Protein AF-L1IK89-F1 (afdb_monomer_lite)

Structure (mmCIF, N/CA/C/O backbone):
data_AF-L1IK89-F1
#
_entry.id   AF-L1IK89-F1
#
loop_
_atom_site.group_PDB
_atom_site.id
_atom_site.type_symbol
_atom_site.label_atom_id
_atom_site.label_alt_id
_atom_site.label_comp_id
_atom_site.label_asym_id
_atom_site.label_entity_id
_atom_site.label_seq_id
_atom_site.pdbx_PDB_ins_code
_atom_site.Cartn_x
_atom_site.Cartn_y
_atom_site.Cartn_z
_atom_site.occupancy
_atom_site.B_iso_or_equiv
_atom_site.auth_seq_id
_atom_site.auth_comp_id
_atom_site.auth_asym_id
_atom_site.auth_atom_id
_atom_site.pdbx_PDB_model_num
ATOM 1 N N . MET A 1 1 ? -24.487 19.077 -44.769 1.00 52.81 1 MET A N 1
ATOM 2 C CA . MET A 1 1 ? -24.131 17.649 -44.937 1.00 52.81 1 MET A CA 1
ATOM 3 C C . MET A 1 1 ? -22.631 17.415 -45.156 1.00 52.81 1 MET A C 1
ATOM 5 O O . MET A 1 1 ? -22.202 16.282 -45.015 1.00 52.81 1 MET A O 1
ATOM 9 N N . GLU A 1 2 ? -21.807 18.437 -45.424 1.00 55.38 2 GLU A N 1
ATOM 10 C CA . GLU A 1 2 ? -20.361 18.246 -45.676 1.00 55.38 2 GLU A CA 1
ATOM 11 C C . GLU A 1 2 ? -19.507 18.113 -44.400 1.00 55.38 2 GLU A C 1
ATOM 13 O O . GLU A 1 2 ? -18.595 17.288 -44.360 1.00 55.38 2 GLU A O 1
ATOM 18 N N . GLN A 1 3 ? -19.851 18.825 -43.318 1.00 56.34 3 GLN A N 1
ATOM 19 C CA . GLN A 1 3 ? -19.100 18.797 -42.048 1.00 56.34 3 GLN A CA 1
ATOM 20 C C . GLN A 1 3 ? -19.082 17.421 -41.358 1.00 56.34 3 GLN A C 1
ATOM 22 O O . GLN A 1 3 ? -18.128 17.086 -40.662 1.00 56.34 3 GLN A O 1
ATOM 27 N N . THR A 1 4 ? -20.102 16.590 -41.576 1.00 56.38 4 THR A N 1
ATOM 28 C CA . THR A 1 4 ? -20.181 15.239 -41.002 1.00 56.38 4 THR A CA 1
ATOM 29 C C . THR A 1 4 ? -19.293 14.225 -41.730 1.00 56.38 4 THR A C 1
ATOM 31 O O . THR A 1 4 ? -18.931 13.215 -41.134 1.00 56.38 4 THR A O 1
ATOM 34 N N . SER A 1 5 ? -18.914 14.480 -42.992 1.00 62.22 5 SER A N 1
ATOM 35 C CA . SER A 1 5 ? -18.032 13.576 -43.752 1.00 62.22 5 SER A CA 1
ATOM 36 C C . SER A 1 5 ? -16.560 13.720 -43.349 1.00 62.22 5 SER A C 1
ATOM 38 O O . SER A 1 5 ? -15.898 12.710 -43.126 1.00 62.22 5 SER A O 1
ATOM 40 N N . GLY A 1 6 ? -16.088 14.954 -43.126 1.00 72.56 6 GLY A N 1
ATOM 41 C CA . GLY A 1 6 ? -14.711 15.221 -42.694 1.00 72.56 6 GLY A CA 1
ATOM 42 C C . GLY A 1 6 ? -14.404 14.675 -41.297 1.00 72.56 6 GLY A C 1
ATOM 43 O O . GLY A 1 6 ? -13.352 14.080 -41.084 1.00 72.56 6 GLY A O 1
ATOM 44 N N . LEU A 1 7 ? -15.355 14.775 -40.361 1.00 75.31 7 LEU A N 1
ATOM 45 C CA . LEU A 1 7 ? -15.211 14.201 -39.015 1.00 75.31 7 LEU A CA 1
ATOM 46 C C . LEU A 1 7 ? -15.154 12.665 -39.035 1.00 75.31 7 LEU A C 1
ATOM 48 O O . LEU A 1 7 ? -14.400 12.058 -38.276 1.00 75.31 7 LEU A O 1
ATOM 52 N N . ALA A 1 8 ? -15.930 12.023 -39.913 1.00 78.06 8 ALA A N 1
ATOM 53 C CA . ALA A 1 8 ? -15.925 10.570 -40.052 1.00 78.06 8 ALA A CA 1
ATOM 54 C C . ALA A 1 8 ? -14.630 10.051 -40.698 1.00 78.06 8 ALA A C 1
ATOM 56 O O . ALA A 1 8 ? -14.131 8.991 -40.319 1.00 78.06 8 ALA A O 1
ATOM 57 N N . GLU A 1 9 ? -14.072 10.788 -41.658 1.00 80.62 9 GLU A N 1
ATOM 58 C CA . GLU A 1 9 ? -12.794 10.456 -42.288 1.00 80.62 9 GLU A CA 1
ATOM 59 C C . GLU A 1 9 ? -11.613 10.667 -41.331 1.00 80.62 9 GLU A C 1
ATOM 61 O O . GLU A 1 9 ? -10.756 9.789 -41.214 1.00 80.62 9 GLU A O 1
ATOM 66 N N . GLN A 1 10 ? -11.630 11.754 -40.554 1.00 82.06 10 GLN A N 1
ATOM 67 C CA . GLN A 1 10 ? -10.648 12.005 -39.500 1.00 82.06 10 GLN A CA 1
ATOM 68 C C . GLN A 1 10 ? -10.665 10.896 -38.435 1.00 82.06 10 GLN A C 1
ATOM 70 O O . GLN A 1 10 ? -9.621 10.330 -38.112 1.00 82.06 10 GLN A O 1
ATOM 75 N N . ALA A 1 11 ? -11.846 10.499 -37.952 1.00 82.50 11 ALA A N 1
ATOM 76 C CA . ALA A 1 11 ? -11.973 9.406 -36.989 1.00 82.50 11 ALA A CA 1
ATOM 77 C C . ALA A 1 11 ? -11.442 8.068 -37.541 1.00 82.50 11 ALA A C 1
ATOM 79 O O . ALA A 1 11 ? -10.826 7.288 -36.814 1.00 82.50 11 ALA A O 1
ATOM 80 N N . ARG A 1 12 ? -11.637 7.793 -38.839 1.00 79.81 12 ARG A N 1
ATOM 81 C CA . ARG A 1 12 ? -11.082 6.597 -39.496 1.00 79.81 12 ARG A CA 1
ATOM 82 C C . ARG A 1 12 ? -9.558 6.642 -39.571 1.00 79.81 12 ARG A C 1
ATOM 84 O O . ARG A 1 12 ? -8.923 5.630 -39.281 1.00 79.81 12 ARG A O 1
ATOM 91 N N . GLN A 1 13 ? -8.975 7.787 -39.925 1.00 80.50 13 GLN A N 1
ATOM 92 C CA . GLN A 1 13 ? -7.519 7.956 -39.952 1.00 80.50 13 GLN A CA 1
ATOM 93 C C . GLN A 1 13 ? -6.910 7.784 -38.555 1.00 80.50 13 GLN A C 1
ATOM 95 O O . GLN A 1 13 ? -5.942 7.042 -38.405 1.00 80.50 13 GLN A O 1
ATOM 100 N N . GLU A 1 14 ? -7.521 8.367 -37.522 1.00 83.00 14 GLU A N 1
ATOM 101 C CA . GLU A 1 14 ? -7.076 8.214 -36.131 1.00 83.00 14 GLU A CA 1
ATOM 102 C C . GLU A 1 14 ? -7.158 6.766 -35.622 1.00 83.00 14 GLU A C 1
ATOM 104 O O . GLU A 1 14 ? -6.318 6.325 -34.838 1.00 83.00 14 GLU A O 1
ATOM 109 N N . LEU A 1 15 ? -8.163 5.996 -36.046 1.00 81.44 15 LEU A N 1
ATOM 110 C CA . LEU A 1 15 ? -8.260 4.577 -35.692 1.00 81.44 15 LEU A CA 1
ATOM 111 C C . LEU A 1 15 ? -7.171 3.741 -36.373 1.00 81.44 15 LEU A C 1
ATOM 113 O O . LEU A 1 15 ? -6.614 2.837 -35.747 1.00 81.44 15 LEU A O 1
ATOM 117 N N . LEU A 1 16 ? -6.849 4.049 -37.632 1.00 82.75 16 LEU A N 1
ATOM 118 C CA . LEU A 1 16 ? -5.781 3.376 -38.370 1.00 82.75 16 LEU A CA 1
ATOM 119 C C . LEU A 1 16 ? -4.407 3.651 -37.747 1.00 82.75 16 LEU A C 1
ATOM 121 O O . LEU A 1 16 ? -3.633 2.712 -37.560 1.00 82.75 16 LEU A O 1
ATOM 125 N N . THR A 1 17 ? -4.121 4.901 -37.370 1.00 85.88 17 THR A N 1
ATOM 126 C CA . THR A 1 17 ? -2.849 5.263 -36.722 1.00 85.88 17 THR A CA 1
ATOM 127 C C . THR A 1 17 ? -2.717 4.607 -35.351 1.00 85.88 17 THR A C 1
ATOM 129 O O . THR A 1 17 ? -1.724 3.927 -35.101 1.00 85.88 17 THR A O 1
ATOM 132 N N . LYS A 1 18 ? -3.757 4.669 -34.509 1.00 85.62 18 LYS A N 1
ATOM 133 C CA . LYS A 1 18 ? -3.779 3.978 -33.205 1.00 85.62 18 LYS A CA 1
ATOM 134 C C . LYS A 1 18 ? -3.634 2.460 -33.344 1.00 85.62 18 LYS A C 1
ATOM 136 O O . LYS A 1 18 ? -3.011 1.814 -32.502 1.00 85.62 18 LYS A O 1
ATOM 141 N N . GLY A 1 19 ? -4.204 1.867 -34.394 1.00 88.50 19 GLY A N 1
ATOM 142 C CA . GLY A 1 19 ? -4.035 0.448 -34.709 1.00 88.50 19 GLY A CA 1
ATOM 143 C C . GLY A 1 19 ? -2.589 0.091 -35.072 1.00 88.50 19 GLY A C 1
ATOM 144 O O . GLY A 1 19 ? -2.054 -0.897 -34.565 1.00 88.50 19 GLY A O 1
ATOM 145 N N . ALA A 1 20 ? -1.941 0.915 -35.899 1.00 92.56 20 ALA A N 1
ATOM 146 C CA . ALA A 1 20 ? -0.541 0.744 -36.278 1.00 92.56 20 ALA A CA 1
ATOM 147 C C . ALA A 1 20 ? 0.410 0.920 -35.082 1.00 92.56 20 ALA A C 1
ATOM 149 O O . ALA A 1 20 ? 1.310 0.102 -34.898 1.00 92.56 20 ALA A O 1
ATOM 150 N N . GLU A 1 21 ? 0.171 1.917 -34.229 1.00 92.62 21 GLU A N 1
ATOM 151 C CA . GLU A 1 21 ? 0.933 2.149 -32.994 1.00 92.62 21 GLU A CA 1
ATOM 152 C C . GLU A 1 21 ? 0.850 0.955 -32.039 1.00 92.62 21 GLU A C 1
ATOM 154 O O . GLU A 1 21 ? 1.871 0.483 -31.540 1.00 92.62 21 GLU A O 1
ATOM 159 N N . LYS A 1 22 ? -0.356 0.406 -31.830 1.00 92.50 22 LYS A N 1
ATOM 160 C CA . LYS A 1 22 ? -0.553 -0.800 -31.007 1.00 92.50 22 LYS A CA 1
ATOM 161 C C . LYS A 1 22 ? 0.221 -1.991 -31.547 1.00 92.50 22 LYS A C 1
ATOM 163 O O . LYS A 1 22 ? 0.813 -2.735 -30.767 1.00 92.50 22 LYS A O 1
ATOM 168 N N . LYS A 1 23 ? 0.207 -2.184 -32.867 1.00 94.38 23 LYS A N 1
ATOM 169 C CA . LYS A 1 23 ? 0.963 -3.258 -33.513 1.00 94.38 23 LYS A CA 1
ATOM 170 C C . LYS A 1 23 ? 2.467 -3.056 -33.314 1.00 94.38 23 LYS A C 1
ATOM 172 O O . LYS A 1 23 ? 3.119 -3.955 -32.802 1.00 94.38 23 LYS A O 1
ATOM 177 N N . ALA A 1 24 ? 2.986 -1.866 -33.611 1.00 95.31 24 ALA A N 1
ATOM 178 C CA . ALA A 1 24 ? 4.403 -1.548 -33.451 1.00 95.31 24 ALA A CA 1
ATOM 179 C C . ALA A 1 24 ? 4.887 -1.720 -32.000 1.00 95.31 24 ALA A C 1
ATOM 181 O O . ALA A 1 24 ? 5.977 -2.239 -31.770 1.00 95.31 24 ALA A O 1
ATOM 182 N N . ALA A 1 25 ? 4.071 -1.341 -31.011 1.00 95.38 25 ALA A N 1
ATOM 183 C CA . ALA A 1 25 ? 4.395 -1.539 -29.600 1.00 95.38 25 ALA A CA 1
ATOM 184 C C . ALA A 1 25 ? 4.491 -3.030 -29.225 1.00 95.38 25 ALA A C 1
ATOM 186 O O . ALA A 1 25 ? 5.384 -3.413 -28.474 1.00 95.38 25 ALA A O 1
ATOM 187 N N . ARG A 1 26 ? 3.612 -3.882 -29.769 1.00 96.00 26 ARG A N 1
ATOM 188 C CA . ARG A 1 26 ? 3.664 -5.341 -29.560 1.00 96.00 26 ARG A CA 1
ATOM 189 C C . ARG A 1 26 ? 4.846 -5.986 -30.277 1.00 96.00 26 ARG A C 1
ATOM 191 O O . ARG A 1 26 ? 5.517 -6.824 -29.685 1.00 96.00 26 ARG A O 1
ATOM 198 N N . ASP A 1 27 ? 5.138 -5.554 -31.500 1.00 97.50 27 ASP A N 1
ATOM 199 C CA . ASP A 1 27 ? 6.312 -6.013 -32.245 1.00 97.50 27 ASP A CA 1
ATOM 200 C C . ASP A 1 27 ? 7.603 -5.652 -31.481 1.00 97.50 27 ASP A C 1
ATOM 202 O O . ASP A 1 27 ? 8.513 -6.471 -31.366 1.00 97.50 27 ASP A O 1
ATOM 206 N N . LEU A 1 28 ? 7.660 -4.464 -30.864 1.00 97.31 28 LEU A N 1
ATOM 207 C CA . LEU A 1 28 ? 8.769 -4.075 -29.991 1.00 97.31 28 LEU A CA 1
ATOM 208 C C . LEU A 1 28 ? 8.874 -4.963 -28.743 1.00 97.31 28 LEU A C 1
ATOM 210 O O . LEU A 1 28 ? 9.989 -5.294 -28.351 1.00 97.31 28 LEU A O 1
ATOM 214 N N . VAL A 1 29 ? 7.756 -5.357 -28.123 1.00 97.94 29 VAL A N 1
ATOM 215 C CA . VAL A 1 29 ? 7.773 -6.305 -26.994 1.00 97.94 29 VAL A CA 1
ATOM 216 C C . VAL A 1 29 ? 8.437 -7.616 -27.412 1.00 97.94 29 VAL A C 1
ATOM 218 O O . VAL A 1 29 ? 9.362 -8.038 -26.729 1.00 97.94 29 VAL A O 1
ATOM 221 N N . ALA A 1 30 ? 8.065 -8.189 -28.560 1.00 97.50 30 ALA A N 1
ATOM 222 C CA . ALA A 1 30 ? 8.677 -9.425 -29.057 1.00 97.50 30 ALA A CA 1
ATOM 223 C C . ALA A 1 30 ? 10.196 -9.285 -29.284 1.00 97.50 30 ALA A C 1
ATOM 225 O O . ALA A 1 30 ? 10.967 -10.184 -28.956 1.00 97.50 30 ALA A O 1
ATOM 226 N N . VAL A 1 31 ? 10.649 -8.131 -29.791 1.00 98.06 31 VAL A N 1
ATOM 227 C CA . VAL A 1 31 ? 12.087 -7.835 -29.913 1.00 98.06 31 VAL A CA 1
ATOM 228 C C . VAL A 1 31 ? 12.763 -7.785 -28.538 1.00 98.06 31 VAL A C 1
ATOM 230 O O . VAL A 1 31 ? 13.851 -8.331 -28.376 1.00 98.06 31 VAL A O 1
ATOM 233 N N . ARG A 1 32 ? 12.134 -7.156 -27.536 1.00 98.00 32 ARG A N 1
ATOM 234 C CA . ARG A 1 32 ? 12.690 -7.078 -26.174 1.00 98.00 32 ARG A CA 1
ATOM 235 C C . ARG A 1 32 ? 12.687 -8.416 -25.439 1.00 98.00 32 ARG A C 1
ATOM 237 O O . ARG A 1 32 ? 13.575 -8.628 -24.625 1.00 98.00 32 ARG A O 1
ATOM 244 N N . GLU A 1 33 ? 11.741 -9.305 -25.730 1.00 98.06 33 GLU A N 1
ATOM 245 C CA . GLU A 1 33 ? 11.745 -10.680 -25.210 1.00 98.06 33 GLU A CA 1
ATOM 246 C C . GLU A 1 33 ? 12.964 -11.441 -25.736 1.00 98.06 33 GLU A C 1
ATOM 248 O O . GLU A 1 33 ? 13.742 -11.962 -24.946 1.00 98.06 33 GLU A O 1
ATOM 253 N N . ALA A 1 34 ? 13.234 -11.372 -27.042 1.00 96.81 34 ALA A N 1
ATOM 254 C CA . ALA A 1 34 ? 14.431 -11.988 -27.615 1.00 96.81 34 ALA A CA 1
ATOM 255 C C . ALA A 1 34 ? 15.746 -11.389 -27.068 1.00 96.81 34 ALA A C 1
ATOM 257 O O . ALA A 1 34 ? 16.735 -12.103 -26.896 1.00 96.81 34 ALA A O 1
ATOM 258 N N . GLU A 1 35 ? 15.789 -10.080 -26.793 1.00 97.00 35 GLU A N 1
ATOM 259 C CA . GLU A 1 35 ? 16.943 -9.449 -26.134 1.00 97.00 35 GLU A CA 1
ATOM 260 C C . GLU A 1 35 ? 17.135 -9.933 -24.688 1.00 97.00 35 GLU A C 1
ATOM 262 O O . GLU A 1 35 ? 18.279 -10.071 -24.248 1.00 97.00 35 GLU A O 1
ATOM 267 N N . LEU A 1 36 ? 16.042 -10.173 -23.953 1.00 97.69 36 LEU A N 1
ATOM 268 C CA . LEU A 1 36 ? 16.087 -10.727 -22.601 1.00 97.69 36 LEU A CA 1
ATOM 269 C C . LEU A 1 36 ? 16.609 -12.166 -22.624 1.00 97.69 36 LEU A C 1
ATOM 271 O O . LEU A 1 36 ? 17.569 -12.446 -21.912 1.00 97.69 36 LEU A O 1
ATOM 275 N N . ASP A 1 37 ? 16.095 -13.019 -23.512 1.00 97.38 37 ASP A N 1
ATOM 276 C CA . ASP A 1 37 ? 16.583 -14.396 -23.682 1.00 97.38 37 ASP A CA 1
ATOM 277 C C . ASP A 1 37 ? 18.100 -14.419 -23.955 1.00 97.38 37 ASP A C 1
ATOM 279 O O . ASP A 1 37 ? 18.859 -15.198 -23.377 1.00 97.38 37 ASP A O 1
ATOM 283 N N . GLN A 1 38 ? 18.587 -13.512 -24.810 1.00 96.19 38 GLN A N 1
ATOM 284 C CA . GLN A 1 38 ? 20.022 -13.368 -25.080 1.00 96.19 38 GLN A CA 1
ATOM 285 C C . GLN A 1 38 ? 20.822 -12.905 -23.857 1.00 96.19 38 GLN A C 1
ATOM 287 O O . GLN A 1 38 ? 21.976 -13.308 -23.687 1.00 96.19 38 GLN A O 1
ATOM 292 N N . ALA A 1 39 ? 20.253 -12.027 -23.031 1.00 96.31 39 ALA A N 1
ATOM 293 C CA . ALA A 1 39 ? 20.893 -11.573 -21.805 1.00 96.31 39 ALA A CA 1
ATOM 294 C C . ALA A 1 39 ? 20.959 -12.696 -20.758 1.00 96.31 39 ALA A C 1
ATOM 296 O O . ALA A 1 39 ? 22.022 -12.893 -20.170 1.00 96.31 39 ALA A O 1
ATOM 297 N N . GLU A 1 40 ? 19.897 -13.484 -20.599 1.00 96.19 40 GLU A N 1
ATOM 298 C CA . GLU A 1 40 ? 19.858 -14.637 -19.692 1.00 96.19 40 GLU A CA 1
ATOM 299 C C . GLU A 1 40 ? 20.911 -15.689 -20.061 1.00 96.19 40 GLU A C 1
ATOM 301 O O . GLU A 1 40 ? 21.641 -16.175 -19.195 1.00 96.19 40 GLU A O 1
ATOM 306 N N . LEU A 1 41 ? 21.084 -15.968 -21.358 1.00 96.62 41 LEU A N 1
ATOM 307 C CA . LEU A 1 41 ? 22.127 -16.876 -21.851 1.00 96.62 41 LEU A CA 1
ATOM 308 C C . LEU A 1 41 ? 23.551 -16.416 -21.510 1.00 96.62 41 LEU A C 1
ATOM 310 O O . LEU A 1 41 ? 24.465 -17.238 -21.458 1.00 96.62 41 LEU A O 1
ATOM 314 N N . SER A 1 42 ? 23.763 -15.117 -21.286 1.00 94.69 42 SER A N 1
ATOM 315 C CA . SER A 1 42 ? 25.076 -14.600 -20.891 1.00 94.69 42 SER A CA 1
ATOM 316 C C . SER A 1 42 ? 25.422 -14.884 -19.425 1.00 94.69 42 SER A C 1
ATOM 318 O O . SER A 1 42 ? 26.597 -14.826 -19.066 1.00 94.69 42 SER A O 1
ATOM 320 N N . GLY A 1 43 ? 24.423 -15.163 -18.576 1.00 93.38 43 GLY A N 1
ATOM 321 C CA . GLY A 1 43 ? 24.588 -15.342 -17.130 1.00 93.38 43 GLY A CA 1
ATOM 322 C C . GLY A 1 43 ? 24.907 -14.058 -16.350 1.00 93.38 43 GLY A C 1
ATOM 323 O O . GLY A 1 43 ? 25.059 -14.101 -15.130 1.00 93.38 43 GLY A O 1
ATOM 324 N N . ASP A 1 44 ? 25.007 -12.908 -17.022 1.00 97.06 44 ASP A N 1
ATOM 325 C CA . ASP A 1 44 ? 25.210 -11.612 -16.381 1.00 97.06 44 ASP A CA 1
ATOM 326 C C . ASP A 1 44 ? 23.877 -11.095 -15.820 1.00 97.06 44 ASP A C 1
ATOM 328 O O . ASP A 1 44 ? 22.980 -10.665 -16.555 1.00 97.06 44 ASP A O 1
ATOM 332 N N . ILE A 1 45 ? 23.757 -11.132 -14.491 1.00 95.75 45 ILE A N 1
ATOM 333 C CA . ILE A 1 45 ? 22.568 -10.697 -13.745 1.00 95.75 45 ILE A CA 1
ATOM 334 C C . ILE A 1 45 ? 22.221 -9.241 -14.068 1.00 95.75 45 ILE A C 1
ATOM 336 O O . ILE A 1 45 ? 21.056 -8.911 -14.286 1.00 95.75 45 ILE A O 1
ATOM 340 N N . ARG A 1 46 ? 23.224 -8.359 -14.149 1.00 95.31 46 ARG A N 1
ATOM 341 C CA . ARG A 1 46 ? 22.993 -6.940 -14.424 1.00 95.31 46 ARG A CA 1
ATOM 342 C C . ARG A 1 46 ? 22.492 -6.746 -15.848 1.00 95.31 46 ARG A C 1
ATOM 344 O O . ARG A 1 46 ? 21.553 -5.984 -16.064 1.00 95.31 46 ARG A O 1
ATOM 351 N N . ARG A 1 47 ? 23.099 -7.433 -16.816 1.00 95.88 47 ARG A N 1
ATOM 352 C CA . ARG A 1 47 ? 22.656 -7.382 -18.215 1.00 95.88 47 ARG A CA 1
ATOM 353 C C . ARG A 1 47 ? 21.228 -7.904 -18.372 1.00 95.88 47 ARG A C 1
ATOM 355 O O . ARG A 1 47 ? 20.457 -7.327 -19.135 1.00 95.88 47 ARG A O 1
ATOM 362 N N . THR A 1 48 ? 20.889 -8.963 -17.642 1.00 97.62 48 THR A N 1
ATOM 363 C CA . THR A 1 48 ? 19.545 -9.553 -17.616 1.00 97.62 48 THR A CA 1
ATOM 364 C C . THR A 1 48 ? 18.525 -8.551 -17.079 1.00 97.62 48 THR A C 1
ATOM 366 O O . THR A 1 48 ? 17.545 -8.262 -17.761 1.00 97.62 48 THR A O 1
ATOM 369 N N . ALA A 1 49 ? 18.806 -7.920 -15.937 1.00 96.19 49 ALA A N 1
ATOM 370 C CA . ALA A 1 49 ? 17.939 -6.892 -15.361 1.00 96.19 49 ALA A CA 1
ATOM 371 C C . ALA A 1 49 ? 17.781 -5.661 -16.283 1.00 96.19 49 ALA A C 1
ATOM 373 O O . ALA A 1 49 ? 16.684 -5.149 -16.512 1.00 96.19 49 ALA A O 1
ATOM 374 N N . GLU A 1 50 ? 18.868 -5.204 -16.918 1.00 97.25 50 GLU A N 1
ATOM 375 C CA . GLU A 1 50 ? 18.815 -4.104 -17.893 1.00 97.25 50 GLU A CA 1
ATOM 376 C C . GLU A 1 50 ? 17.983 -4.455 -19.144 1.00 97.25 50 GLU A C 1
ATOM 378 O O . GLU A 1 50 ? 17.306 -3.583 -19.701 1.00 97.25 50 GLU A O 1
ATOM 383 N N . ALA A 1 51 ? 18.010 -5.712 -19.597 1.00 97.75 51 ALA A N 1
ATOM 384 C CA . ALA A 1 51 ? 17.149 -6.190 -20.676 1.00 97.75 51 ALA A CA 1
ATOM 385 C C . ALA A 1 51 ? 15.681 -6.292 -20.226 1.00 97.75 51 ALA A C 1
ATOM 387 O O . ALA A 1 51 ? 14.791 -5.815 -20.940 1.00 97.75 51 ALA A O 1
ATOM 388 N N . ASN A 1 52 ? 15.426 -6.803 -19.018 1.00 98.00 52 ASN A N 1
ATOM 389 C CA . ASN A 1 52 ? 14.079 -6.908 -18.465 1.00 98.00 52 ASN A CA 1
ATOM 390 C C . ASN A 1 52 ? 13.431 -5.523 -18.283 1.00 98.00 52 ASN A C 1
ATOM 392 O O . ASN A 1 52 ? 12.285 -5.318 -18.681 1.00 98.00 52 ASN A O 1
ATOM 396 N N . MET A 1 53 ? 14.187 -4.514 -17.834 1.00 97.50 53 MET A N 1
ATOM 397 C CA . MET A 1 53 ? 13.728 -3.116 -17.783 1.00 97.50 53 MET A CA 1
ATOM 398 C C . MET A 1 53 ? 13.202 -2.606 -19.130 1.00 97.50 53 MET A C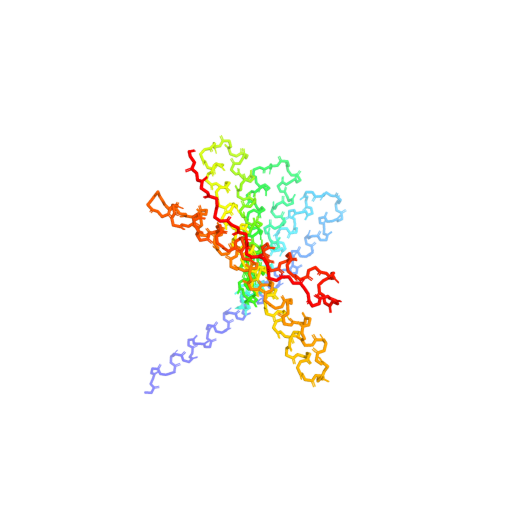 1
ATOM 400 O O . MET A 1 53 ? 12.173 -1.921 -19.195 1.00 97.50 53 MET A O 1
ATOM 404 N N . LYS A 1 54 ? 13.899 -2.922 -20.229 1.00 97.62 54 LYS A N 1
ATOM 405 C CA . LYS A 1 54 ? 13.475 -2.521 -21.581 1.00 97.62 54 LYS A CA 1
ATOM 406 C C . LYS A 1 54 ? 12.203 -3.253 -21.998 1.00 97.62 54 LYS A C 1
ATOM 408 O O . LYS A 1 54 ? 11.320 -2.630 -22.590 1.00 97.62 54 LYS A O 1
ATOM 413 N N . LEU A 1 55 ? 12.100 -4.541 -21.674 1.00 98.44 55 LEU A N 1
ATOM 414 C CA . LEU A 1 55 ? 10.908 -5.345 -21.920 1.00 98.44 55 LEU A CA 1
ATOM 415 C C . LEU A 1 55 ? 9.692 -4.794 -21.169 1.00 98.44 55 LEU A C 1
ATOM 417 O O . LEU A 1 55 ? 8.653 -4.544 -21.779 1.00 98.44 55 LEU A O 1
ATOM 421 N N . LEU A 1 56 ? 9.827 -4.539 -19.869 1.00 98.19 56 LEU A N 1
ATOM 422 C CA . LEU A 1 56 ? 8.761 -3.978 -19.039 1.00 98.19 56 LEU A CA 1
ATOM 423 C C . LEU A 1 56 ? 8.348 -2.580 -19.513 1.00 98.19 56 LEU A C 1
ATOM 425 O O . LEU A 1 56 ? 7.157 -2.279 -19.586 1.00 98.19 56 LEU A O 1
ATOM 429 N N . SER A 1 57 ? 9.304 -1.751 -19.937 1.00 97.50 57 SER A N 1
ATOM 430 C CA . SER A 1 57 ? 9.014 -0.438 -20.531 1.00 97.50 57 SER A CA 1
ATOM 431 C C . SER A 1 57 ? 8.199 -0.554 -21.827 1.00 97.50 57 SER A C 1
ATOM 433 O O . SER A 1 57 ? 7.262 0.220 -22.042 1.00 97.50 57 SER A O 1
ATOM 435 N N . ALA A 1 58 ? 8.507 -1.539 -22.678 1.00 97.38 58 ALA A N 1
ATOM 436 C CA . ALA A 1 58 ? 7.726 -1.824 -23.881 1.00 97.38 58 ALA A CA 1
ATOM 437 C C . ALA A 1 58 ? 6.320 -2.355 -23.537 1.00 97.38 58 ALA A C 1
ATOM 439 O O . ALA A 1 58 ? 5.331 -1.893 -24.109 1.00 97.38 58 ALA A O 1
ATOM 440 N N . LYS A 1 59 ? 6.200 -3.251 -22.547 1.00 97.94 59 LYS A N 1
ATOM 441 C CA . LYS A 1 59 ? 4.908 -3.756 -22.046 1.00 97.94 59 LYS A CA 1
ATOM 442 C C . LYS A 1 59 ? 4.041 -2.636 -21.460 1.00 97.94 59 LYS A C 1
ATOM 444 O O . LYS A 1 59 ? 2.845 -2.578 -21.741 1.00 97.94 59 LYS A O 1
ATOM 449 N N . LEU A 1 60 ? 4.635 -1.683 -20.741 1.00 97.31 60 LEU A N 1
ATOM 450 C CA . LEU A 1 60 ? 3.946 -0.481 -20.267 1.00 97.31 60 LEU A CA 1
ATOM 451 C C . LEU A 1 60 ? 3.445 0.394 -21.426 1.00 97.31 60 LEU A C 1
ATOM 453 O O . LEU A 1 60 ? 2.335 0.923 -21.357 1.00 97.31 60 LEU A O 1
ATOM 457 N N . ALA A 1 61 ? 4.222 0.543 -22.503 1.00 95.69 61 ALA A N 1
ATOM 458 C CA . ALA A 1 61 ? 3.769 1.263 -23.694 1.00 95.69 61 ALA A CA 1
ATOM 459 C C . ALA A 1 61 ? 2.546 0.586 -24.337 1.00 95.69 61 ALA A C 1
ATOM 461 O O . ALA A 1 61 ? 1.583 1.272 -24.680 1.00 95.69 61 ALA A O 1
ATOM 462 N N . VAL A 1 62 ? 2.535 -0.750 -24.419 1.00 96.38 62 VAL A N 1
ATOM 463 C CA . VAL A 1 62 ? 1.356 -1.511 -24.869 1.00 96.38 62 VAL A CA 1
ATOM 464 C C . VAL A 1 62 ? 0.159 -1.250 -23.952 1.00 96.38 62 VAL A C 1
ATOM 466 O O . VAL A 1 62 ? -0.896 -0.851 -24.442 1.00 96.38 62 VAL A O 1
ATOM 469 N N . ALA A 1 63 ? 0.325 -1.379 -22.631 1.00 95.88 63 ALA A N 1
ATOM 470 C CA . ALA A 1 63 ? -0.750 -1.130 -21.668 1.00 95.88 63 ALA A CA 1
ATOM 471 C C . ALA A 1 63 ? -1.332 0.291 -21.801 1.00 95.88 63 ALA A C 1
ATOM 473 O O . ALA A 1 63 ? -2.548 0.479 -21.734 1.00 95.88 63 ALA A O 1
ATOM 474 N N . ARG A 1 64 ? -0.485 1.298 -22.072 1.00 94.06 64 ARG A N 1
ATOM 475 C CA . ARG A 1 64 ? -0.930 2.681 -22.316 1.00 94.06 64 ARG A CA 1
ATOM 476 C C . ARG A 1 64 ? -1.853 2.821 -23.516 1.00 94.06 64 ARG A C 1
ATOM 478 O O . ARG A 1 64 ? -2.819 3.576 -23.447 1.00 94.06 64 ARG A O 1
ATOM 485 N N . LEU A 1 65 ? -1.584 2.081 -24.584 1.00 93.56 65 LEU A N 1
ATOM 486 C CA . LEU A 1 65 ? -2.406 2.104 -25.789 1.00 93.56 65 LEU A CA 1
ATOM 487 C C . LEU A 1 65 ? -3.703 1.295 -25.626 1.00 93.56 65 LEU A C 1
ATOM 489 O O . LEU A 1 65 ? -4.694 1.567 -26.308 1.00 93.56 65 LEU A O 1
ATOM 493 N N . GLU A 1 66 ? -3.728 0.295 -24.746 1.00 92.38 66 GLU A N 1
ATOM 494 C CA . GLU A 1 66 ? -4.923 -0.519 -24.491 1.00 92.38 66 GLU A CA 1
ATOM 495 C C . GLU A 1 66 ? -6.017 0.237 -23.729 1.00 92.38 66 GLU A C 1
ATOM 497 O O . GLU A 1 66 ? -7.193 -0.066 -23.916 1.00 92.38 66 GLU A O 1
ATOM 502 N N . GLY A 1 67 ? -5.655 1.266 -22.958 1.00 87.94 67 GLY A N 1
ATOM 503 C CA . GLY A 1 67 ? -6.600 2.172 -22.294 1.00 87.94 67 GLY A CA 1
ATOM 504 C C . GLY A 1 67 ? -7.127 1.676 -20.944 1.00 87.94 67 GLY A C 1
ATOM 505 O O . GLY A 1 67 ? -7.717 2.458 -20.202 1.00 87.94 67 GLY A O 1
ATOM 506 N N . ASP A 1 68 ? -6.846 0.430 -20.572 1.00 95.00 68 ASP A N 1
ATOM 507 C CA . ASP A 1 68 ? -7.143 -0.125 -19.250 1.00 95.00 68 ASP A CA 1
ATOM 508 C C . ASP A 1 68 ? -6.220 0.510 -18.195 1.00 95.00 68 ASP A C 1
ATOM 510 O O . ASP A 1 68 ? -4.996 0.371 -18.254 1.00 95.00 68 ASP A O 1
ATOM 514 N N . GLU A 1 69 ? -6.796 1.274 -17.265 1.00 95.38 69 GLU A N 1
ATOM 515 C CA . GLU A 1 69 ? -6.025 1.948 -16.215 1.00 95.38 69 GLU A CA 1
ATOM 516 C C . GLU A 1 69 ? -5.379 0.943 -15.258 1.00 95.38 69 GLU A C 1
ATOM 518 O O . GL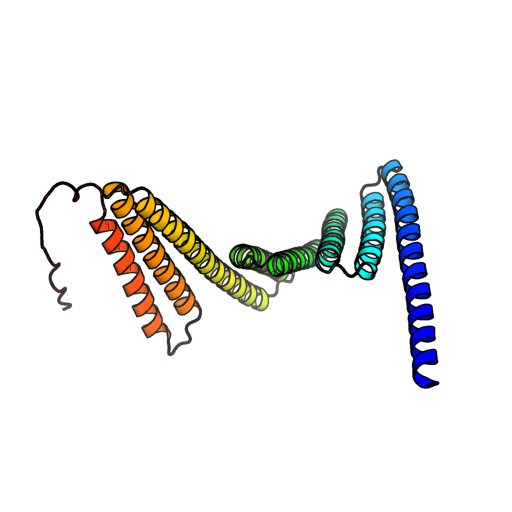U A 1 69 ? -4.195 1.073 -14.964 1.00 95.38 69 GLU A O 1
ATOM 523 N N . LYS A 1 70 ? -6.092 -0.111 -14.838 1.00 95.94 70 LYS A N 1
ATOM 524 C CA . LYS A 1 70 ? -5.542 -1.099 -13.901 1.00 95.94 70 LYS A CA 1
ATOM 525 C C . LYS A 1 70 ? -4.306 -1.774 -14.494 1.00 95.94 70 LYS A C 1
ATOM 527 O O . LYS A 1 70 ? -3.258 -1.800 -13.850 1.00 95.94 70 LYS A O 1
ATOM 532 N N . LYS A 1 71 ? -4.382 -2.201 -15.761 1.00 96.25 71 LYS A N 1
ATOM 533 C CA . LYS A 1 71 ? -3.230 -2.781 -16.478 1.00 96.25 71 LYS A CA 1
ATOM 534 C C . LYS A 1 71 ? -2.074 -1.799 -16.636 1.00 96.25 71 LYS A C 1
ATOM 536 O O . LYS A 1 71 ? -0.914 -2.196 -16.546 1.00 96.25 71 LYS A O 1
ATOM 541 N N . ARG A 1 72 ? -2.363 -0.518 -16.888 1.00 97.31 72 ARG A N 1
ATOM 542 C CA . ARG A 1 72 ? -1.327 0.522 -16.967 1.00 97.31 72 ARG A CA 1
ATOM 543 C C . ARG A 1 72 ? -0.593 0.686 -15.643 1.00 97.31 72 ARG A C 1
ATOM 545 O O . ARG A 1 72 ? 0.636 0.772 -15.650 1.00 97.31 72 ARG A O 1
ATOM 552 N N . VAL A 1 73 ? -1.323 0.737 -14.531 1.00 97.56 73 VAL A N 1
ATOM 553 C CA . VAL A 1 73 ? -0.734 0.878 -13.196 1.00 97.56 73 VAL A CA 1
ATOM 554 C C . VAL A 1 73 ? 0.072 -0.369 -12.827 1.00 97.56 73 VAL A C 1
ATOM 556 O O . VAL A 1 73 ? 1.201 -0.228 -12.364 1.00 97.56 73 VAL A O 1
ATOM 559 N N . GLU A 1 74 ? -0.431 -1.574 -13.110 1.00 98.00 74 GLU A N 1
ATOM 560 C CA . GLU A 1 74 ? 0.306 -2.834 -12.913 1.00 98.00 74 GLU A CA 1
ATOM 561 C C . GLU A 1 74 ? 1.605 -2.882 -13.726 1.00 98.00 74 GLU A C 1
ATOM 563 O O . GLU A 1 74 ? 2.668 -3.168 -13.174 1.00 98.00 74 GLU A O 1
ATOM 568 N N . ALA A 1 75 ? 1.559 -2.530 -15.012 1.00 97.69 75 ALA A N 1
ATOM 569 C CA . ALA A 1 75 ? 2.759 -2.485 -15.844 1.00 97.69 75 ALA A CA 1
ATOM 570 C C . ALA A 1 75 ? 3.768 -1.436 -15.340 1.00 97.69 75 ALA A C 1
ATOM 572 O O . ALA A 1 75 ? 4.976 -1.662 -15.366 1.00 97.69 75 ALA A O 1
ATOM 573 N N . ARG A 1 76 ? 3.291 -0.290 -14.837 1.00 98.19 76 ARG A N 1
ATOM 574 C CA . ARG A 1 76 ? 4.149 0.754 -14.261 1.00 98.19 76 ARG A CA 1
ATOM 575 C C . ARG A 1 76 ? 4.786 0.303 -12.947 1.00 98.19 76 ARG A C 1
ATOM 577 O O . ARG A 1 76 ? 5.973 0.544 -12.750 1.00 98.19 76 ARG A O 1
ATOM 584 N N . LYS A 1 77 ? 4.028 -0.391 -12.092 1.00 98.44 77 LYS A N 1
ATOM 585 C CA . LYS A 1 77 ? 4.543 -1.025 -10.873 1.00 98.44 77 LYS A CA 1
ATOM 586 C C . LYS A 1 77 ? 5.691 -1.979 -11.201 1.00 98.44 77 LYS A C 1
ATOM 588 O O . LYS A 1 77 ? 6.725 -1.900 -10.553 1.00 98.44 77 LYS A O 1
ATOM 593 N N . GLN A 1 78 ? 5.531 -2.835 -12.213 1.00 98.44 78 GLN A N 1
ATOM 594 C CA . GLN A 1 78 ? 6.580 -3.776 -12.628 1.00 98.44 78 GLN A CA 1
ATOM 595 C C . GLN A 1 78 ? 7.856 -3.057 -13.078 1.00 98.44 78 GLN A C 1
ATOM 597 O O . GLN A 1 78 ? 8.940 -3.432 -12.649 1.00 98.44 78 GLN A O 1
ATOM 602 N N . VAL A 1 79 ? 7.734 -1.994 -13.883 1.00 98.44 79 VAL A N 1
ATOM 603 C CA . VAL A 1 79 ? 8.893 -1.177 -14.291 1.00 98.44 79 VAL A CA 1
ATOM 604 C C . VAL A 1 79 ? 9.630 -0.609 -13.075 1.00 98.44 79 VAL A C 1
ATOM 606 O O . VAL A 1 79 ? 10.853 -0.638 -13.039 1.00 98.44 79 VAL A O 1
ATOM 609 N N . TRP A 1 80 ? 8.908 -0.099 -12.076 1.00 98.44 80 TRP A N 1
ATOM 610 C CA . TRP A 1 80 ? 9.532 0.457 -10.872 1.00 98.44 80 TRP A CA 1
ATOM 611 C C . TRP A 1 80 ? 10.109 -0.603 -9.937 1.00 98.44 80 TRP A C 1
ATOM 613 O O . TRP A 1 80 ? 11.117 -0.339 -9.290 1.00 98.44 80 TRP A O 1
ATOM 623 N N . GLN A 1 81 ? 9.510 -1.793 -9.887 1.00 98.38 81 GLN A N 1
ATOM 624 C CA . GLN A 1 81 ? 10.072 -2.920 -9.147 1.00 98.38 81 GLN A CA 1
ATOM 625 C C . GLN A 1 81 ? 11.422 -3.321 -9.741 1.00 98.38 81 GLN A C 1
ATOM 627 O O . GLN A 1 81 ? 12.403 -3.422 -9.018 1.00 98.38 81 GLN A O 1
ATOM 632 N N . GLU A 1 82 ? 11.496 -3.441 -11.063 1.00 98.06 82 GLU A N 1
ATOM 633 C CA . GLU A 1 82 ? 12.750 -3.758 -11.740 1.00 98.06 82 GLU A CA 1
ATOM 634 C C . GLU A 1 82 ? 13.775 -2.607 -11.628 1.00 98.06 82 GLU A C 1
ATOM 636 O O . GLU A 1 82 ? 14.971 -2.851 -11.486 1.00 98.06 82 GLU A O 1
ATOM 641 N N . GLU A 1 83 ? 13.336 -1.340 -11.617 1.00 98.06 83 GLU A N 1
ATOM 642 C CA . GLU A 1 83 ? 14.208 -0.187 -11.328 1.00 98.06 83 GLU A CA 1
ATOM 643 C C . GLU A 1 83 ? 14.823 -0.295 -9.921 1.00 98.06 83 GLU A C 1
ATOM 645 O O . GLU A 1 83 ? 16.013 -0.020 -9.749 1.00 98.06 83 GLU A O 1
ATOM 650 N N . CYS A 1 84 ? 14.030 -0.736 -8.938 1.00 97.69 84 CYS A N 1
ATOM 651 C CA . CYS A 1 84 ? 14.459 -0.988 -7.563 1.00 97.69 84 CYS A CA 1
ATOM 652 C C . CYS A 1 84 ? 15.495 -2.117 -7.504 1.00 97.69 84 CYS A C 1
ATOM 654 O O . CYS A 1 84 ? 16.591 -1.923 -6.976 1.00 97.69 84 CYS A O 1
ATOM 656 N N . ASP A 1 85 ? 15.189 -3.262 -8.114 1.00 97.69 85 ASP A N 1
ATOM 657 C CA . ASP A 1 85 ? 16.065 -4.435 -8.123 1.00 97.69 85 ASP A CA 1
ATOM 658 C C . ASP A 1 85 ? 17.396 -4.127 -8.838 1.00 97.69 85 ASP A C 1
ATOM 660 O O . ASP A 1 85 ? 18.480 -4.459 -8.347 1.00 97.69 85 ASP A O 1
ATOM 664 N N . LEU A 1 86 ? 17.346 -3.402 -9.962 1.00 97.06 86 LEU A N 1
ATOM 665 C CA . LEU A 1 86 ? 18.534 -2.975 -10.701 1.00 97.06 86 LEU A CA 1
ATOM 666 C C . LEU A 1 86 ? 19.395 -1.978 -9.912 1.00 97.06 86 LEU A C 1
ATOM 668 O O . LEU A 1 86 ? 20.626 -2.024 -10.012 1.00 97.06 86 LEU A O 1
ATOM 672 N N . ALA A 1 87 ? 18.784 -1.069 -9.149 1.00 97.75 87 ALA A N 1
ATOM 673 C CA . ALA A 1 87 ? 19.514 -0.177 -8.252 1.00 97.75 87 ALA A CA 1
ATOM 674 C C . ALA A 1 87 ? 20.217 -0.968 -7.136 1.00 97.75 87 ALA A C 1
ATOM 676 O O . ALA A 1 87 ? 21.405 -0.739 -6.893 1.00 97.75 87 ALA A O 1
ATOM 677 N N . GLY A 1 88 ? 19.544 -1.973 -6.565 1.00 97.56 88 GLY A N 1
ATOM 678 C CA . GLY A 1 88 ? 20.127 -2.911 -5.602 1.00 97.56 88 GLY A CA 1
ATOM 679 C C . GLY A 1 88 ? 21.334 -3.669 -6.170 1.00 97.56 88 GLY A C 1
ATOM 680 O O . GLY A 1 88 ? 22.401 -3.686 -5.555 1.00 97.56 88 GLY A O 1
ATOM 681 N N . ILE A 1 89 ? 21.230 -4.198 -7.398 1.00 97.00 89 ILE A N 1
ATOM 682 C CA . ILE A 1 89 ? 22.350 -4.849 -8.113 1.00 97.00 89 ILE A CA 1
ATOM 683 C C . ILE A 1 89 ? 23.540 -3.890 -8.293 1.00 97.00 89 ILE A C 1
ATOM 685 O O . ILE A 1 89 ? 24.699 -4.304 -8.225 1.00 97.00 89 ILE A O 1
ATOM 689 N N . LYS A 1 90 ? 23.273 -2.601 -8.523 1.00 96.25 90 LYS A N 1
ATOM 690 C CA . LYS A 1 90 ? 24.302 -1.557 -8.672 1.00 96.25 90 LYS A CA 1
ATOM 691 C C . LYS A 1 90 ? 24.849 -1.045 -7.335 1.00 96.25 90 LYS A C 1
ATOM 693 O O . LYS A 1 90 ? 25.816 -0.285 -7.347 1.00 96.25 90 LYS A O 1
ATOM 698 N N . GLY A 1 91 ? 24.256 -1.439 -6.206 1.00 97.38 91 GLY A N 1
ATOM 699 C CA . GLY A 1 91 ? 24.579 -0.912 -4.880 1.00 97.38 91 GLY A CA 1
ATOM 700 C C . GLY A 1 91 ? 24.118 0.534 -4.654 1.00 97.38 91 GLY A C 1
ATOM 701 O O . GLY A 1 91 ? 24.606 1.192 -3.734 1.00 97.38 91 GLY A O 1
ATOM 702 N N . ASP A 1 92 ? 23.201 1.043 -5.480 1.00 98.06 92 ASP A N 1
ATOM 703 C CA . ASP A 1 92 ? 22.640 2.390 -5.366 1.00 98.06 92 ASP A CA 1
ATOM 704 C C . ASP A 1 92 ? 21.443 2.400 -4.405 1.00 98.06 92 ASP A C 1
ATOM 706 O O . ASP A 1 92 ? 20.285 2.327 -4.812 1.00 98.06 92 ASP A O 1
ATOM 710 N N . LYS A 1 93 ? 21.733 2.521 -3.106 1.00 97.50 93 LYS A N 1
ATOM 711 C CA . LYS A 1 93 ? 20.706 2.544 -2.048 1.00 97.50 93 LYS A CA 1
ATOM 712 C C . LYS A 1 93 ? 19.708 3.694 -2.195 1.00 97.50 93 LYS A C 1
ATOM 714 O O . LYS A 1 93 ? 18.551 3.557 -1.807 1.00 97.50 93 LYS A O 1
ATOM 719 N N . MET A 1 94 ? 20.156 4.838 -2.712 1.00 97.75 94 MET A N 1
ATOM 720 C CA . MET A 1 94 ? 19.299 6.012 -2.873 1.00 97.75 94 MET A CA 1
ATOM 721 C C . MET A 1 94 ? 18.315 5.794 -4.027 1.00 97.75 94 MET A C 1
ATOM 723 O O . MET A 1 94 ? 17.119 6.064 -3.887 1.00 97.75 94 MET A O 1
ATOM 727 N N . GLY A 1 95 ? 18.810 5.255 -5.146 1.00 97.69 95 GLY A N 1
ATOM 728 C CA . GLY A 1 95 ? 17.997 4.830 -6.283 1.00 97.69 95 GLY A CA 1
ATOM 729 C C . GLY A 1 95 ? 17.007 3.724 -5.918 1.00 97.69 95 GLY A C 1
ATOM 730 O O . GLY A 1 95 ? 15.834 3.825 -6.270 1.00 97.69 95 GLY A O 1
ATOM 731 N N . GLU A 1 96 ? 17.444 2.730 -5.142 1.00 98.25 96 GLU A N 1
ATOM 732 C CA . GLU A 1 96 ? 16.607 1.627 -4.655 1.00 98.25 96 GLU A CA 1
ATOM 733 C C . GLU A 1 96 ? 15.435 2.146 -3.809 1.00 98.25 96 GLU A C 1
ATOM 735 O O . GLU A 1 96 ? 14.274 1.899 -4.134 1.00 98.25 96 GLU A O 1
ATOM 740 N N . ALA A 1 97 ? 15.708 2.964 -2.787 1.00 97.81 97 ALA A N 1
ATOM 741 C CA . ALA A 1 97 ? 14.658 3.548 -1.952 1.00 97.81 97 ALA A CA 1
ATOM 742 C C . ALA A 1 97 ? 13.705 4.455 -2.753 1.00 97.81 97 ALA A C 1
ATOM 744 O O . ALA A 1 97 ? 12.490 4.427 -2.546 1.00 97.81 97 ALA A O 1
ATOM 745 N N . THR A 1 98 ? 14.231 5.226 -3.711 1.00 98.31 98 THR A N 1
ATOM 746 C CA . THR A 1 98 ? 13.413 6.088 -4.581 1.00 98.31 98 THR A CA 1
ATOM 747 C C . THR A 1 98 ? 12.469 5.261 -5.451 1.00 98.31 98 THR A C 1
ATOM 749 O O . THR A 1 98 ? 11.290 5.594 -5.584 1.00 98.31 98 THR A O 1
ATOM 752 N N . ALA A 1 99 ? 12.967 4.178 -6.048 1.00 98.06 99 ALA A N 1
ATOM 753 C CA . ALA A 1 99 ? 12.162 3.272 -6.855 1.00 98.06 99 ALA A CA 1
ATOM 754 C C . ALA A 1 99 ? 11.105 2.551 -6.004 1.00 98.06 99 ALA A C 1
ATOM 756 O O . ALA A 1 99 ? 9.945 2.476 -6.415 1.00 98.06 99 ALA A O 1
ATOM 757 N N . LEU A 1 100 ? 11.454 2.128 -4.785 1.00 98.44 100 LEU A N 1
ATOM 758 C CA . LEU A 1 100 ? 10.521 1.503 -3.850 1.00 98.44 100 LEU A CA 1
ATOM 759 C C . LEU A 1 100 ? 9.337 2.420 -3.505 1.00 98.44 100 LEU A C 1
ATOM 761 O O . LEU A 1 100 ? 8.192 1.970 -3.534 1.00 98.44 100 LEU A O 1
ATOM 765 N N . VAL A 1 101 ? 9.570 3.715 -3.261 1.00 98.56 101 VAL A N 1
ATOM 766 C CA . VAL A 1 101 ? 8.478 4.690 -3.052 1.00 98.56 101 VAL A CA 1
ATOM 767 C C . VAL A 1 101 ? 7.529 4.724 -4.254 1.00 98.56 101 VAL A C 1
ATOM 769 O O . VAL A 1 101 ? 6.308 4.770 -4.082 1.00 98.56 101 VAL A O 1
ATOM 772 N N . LYS A 1 102 ? 8.050 4.655 -5.487 1.00 98.62 102 LYS A N 1
ATOM 773 C CA . LYS A 1 102 ? 7.204 4.594 -6.690 1.00 98.62 102 LYS A CA 1
ATOM 774 C C . LYS A 1 102 ? 6.391 3.294 -6.739 1.00 98.62 102 LYS A C 1
ATOM 776 O O . LYS A 1 102 ? 5.194 3.350 -7.019 1.00 98.62 102 LYS A O 1
ATOM 781 N N . VAL A 1 103 ? 6.999 2.145 -6.419 1.00 98.62 103 VAL A N 1
ATOM 782 C CA . VAL A 1 103 ? 6.297 0.847 -6.326 1.00 98.62 103 VAL A CA 1
ATOM 783 C C . VAL A 1 103 ? 5.125 0.940 -5.353 1.00 98.62 103 VAL A C 1
ATOM 785 O O . VAL A 1 103 ? 3.998 0.623 -5.734 1.00 98.62 103 VAL A O 1
ATOM 788 N N . ARG A 1 104 ? 5.356 1.449 -4.137 1.00 98.56 104 ARG A N 1
ATOM 789 C CA . ARG A 1 104 ? 4.300 1.598 -3.123 1.00 98.56 104 ARG A CA 1
ATOM 790 C C . ARG A 1 104 ? 3.197 2.553 -3.569 1.00 98.56 104 ARG A C 1
ATOM 792 O O . ARG A 1 104 ? 2.019 2.275 -3.363 1.00 98.56 104 ARG A O 1
ATOM 799 N N . ASN A 1 105 ? 3.546 3.635 -4.263 1.00 98.56 105 ASN A N 1
ATOM 800 C CA . ASN A 1 105 ? 2.549 4.540 -4.833 1.00 98.56 105 ASN A CA 1
ATOM 801 C C . ASN A 1 105 ? 1.679 3.859 -5.904 1.00 98.56 105 ASN A C 1
ATOM 803 O O . ASN A 1 105 ? 0.470 4.088 -5.935 1.00 98.56 105 ASN A O 1
ATOM 807 N N . ALA A 1 106 ? 2.249 2.991 -6.749 1.00 98.12 106 ALA A N 1
ATOM 808 C CA . ALA A 1 106 ? 1.447 2.196 -7.682 1.00 98.12 106 ALA A CA 1
ATOM 809 C C . ALA A 1 106 ? 0.514 1.215 -6.956 1.00 98.12 106 ALA A C 1
ATOM 811 O O . ALA A 1 106 ? -0.626 1.043 -7.377 1.00 98.12 106 ALA A O 1
ATOM 812 N N . GLU A 1 107 ? 0.966 0.586 -5.869 1.00 98.31 107 GLU A N 1
ATOM 813 C CA . GLU A 1 107 ? 0.126 -0.300 -5.048 1.00 98.31 107 GLU A CA 1
ATOM 814 C C . GLU A 1 107 ? -1.049 0.449 -4.419 1.00 98.31 107 GLU A C 1
ATOM 816 O O . GLU A 1 107 ? -2.182 -0.029 -4.470 1.00 98.31 107 GLU A O 1
ATOM 821 N N . LEU A 1 108 ? -0.807 1.657 -3.905 1.00 98.44 108 LEU A N 1
ATOM 822 C CA . LEU A 1 108 ? -1.858 2.530 -3.391 1.00 98.44 108 LEU A CA 1
ATOM 823 C C . LEU A 1 108 ? -2.869 2.915 -4.478 1.00 98.44 108 LEU A C 1
ATOM 825 O O . LEU A 1 108 ? -4.074 2.953 -4.227 1.00 98.44 108 LEU A O 1
ATOM 829 N N . GLU A 1 109 ? -2.408 3.194 -5.693 1.00 98.12 109 GLU A N 1
ATOM 830 C CA . GLU A 1 109 ? -3.287 3.488 -6.824 1.00 98.12 109 GLU A CA 1
ATOM 831 C C . GLU A 1 109 ? -4.121 2.270 -7.244 1.00 98.12 109 GLU A C 1
ATOM 833 O O . GLU A 1 109 ? -5.324 2.410 -7.462 1.00 98.12 109 GLU A O 1
ATOM 838 N N . LEU A 1 110 ? -3.535 1.068 -7.265 1.00 97.75 110 LEU A N 1
ATOM 839 C CA . LEU A 1 110 ? -4.280 -0.174 -7.497 1.00 97.75 110 LEU A CA 1
ATOM 840 C C . LEU A 1 110 ? -5.336 -0.404 -6.413 1.00 97.75 110 LEU A C 1
ATOM 842 O O . LEU A 1 110 ? -6.484 -0.696 -6.742 1.00 97.75 110 LEU A O 1
ATOM 846 N N . ALA A 1 111 ? -4.992 -0.202 -5.140 1.00 97.38 111 ALA A N 1
ATOM 847 C CA . ALA A 1 111 ? -5.943 -0.323 -4.038 1.00 97.38 111 ALA A CA 1
ATOM 848 C C . ALA A 1 111 ? -7.112 0.673 -4.170 1.00 97.38 111 ALA A C 1
ATOM 850 O O . ALA A 1 111 ? -8.262 0.317 -3.918 1.00 97.38 111 ALA A O 1
ATOM 851 N N . ARG A 1 112 ? -6.849 1.903 -4.641 1.00 97.00 112 ARG A N 1
ATOM 852 C CA . ARG A 1 112 ? -7.900 2.892 -4.951 1.00 97.00 112 ARG A CA 1
ATOM 853 C C . ARG A 1 112 ? -8.809 2.441 -6.094 1.00 97.00 112 ARG A C 1
ATOM 855 O O . ARG A 1 112 ? -10.014 2.643 -6.004 1.00 97.00 112 ARG A O 1
ATOM 862 N N . LEU A 1 113 ? -8.253 1.838 -7.146 1.00 96.44 113 LEU A N 1
ATOM 863 C CA . LEU A 1 113 ? -9.035 1.302 -8.267 1.00 96.44 113 LEU A CA 1
ATOM 864 C C . LEU A 1 113 ? -9.903 0.101 -7.859 1.00 96.44 113 LEU A C 1
ATOM 866 O O . LEU A 1 113 ? -10.956 -0.112 -8.453 1.00 96.44 113 LEU A O 1
ATOM 870 N N . GLU A 1 114 ? -9.483 -0.674 -6.856 1.00 95.50 114 GLU A N 1
ATOM 871 C CA . GLU A 1 114 ? -10.275 -1.781 -6.302 1.00 95.50 114 GLU A CA 1
ATOM 872 C C . GLU A 1 114 ? -11.432 -1.313 -5.407 1.00 95.50 114 GLU A C 1
ATOM 874 O O . GLU A 1 114 ? -12.404 -2.048 -5.249 1.00 95.50 114 GLU A O 1
ATOM 879 N N . GLY A 1 115 ? -11.353 -0.100 -4.848 1.00 92.62 115 GLY A N 1
ATOM 880 C CA . GLY A 1 115 ? -12.415 0.493 -4.026 1.00 92.62 115 GLY A CA 1
ATOM 881 C C . GLY A 1 115 ? -12.503 -0.042 -2.592 1.00 92.62 115 GLY A C 1
ATOM 882 O O . GLY A 1 115 ? -13.460 0.262 -1.884 1.00 92.62 115 GLY A O 1
ATOM 883 N N . ASP A 1 116 ? -11.521 -0.825 -2.145 1.00 92.94 116 ASP A N 1
ATOM 884 C CA . ASP A 1 116 ? -11.435 -1.322 -0.771 1.00 92.94 116 ASP A CA 1
ATOM 885 C C . ASP A 1 116 ? -10.685 -0.303 0.104 1.00 92.94 116 ASP A C 1
ATOM 887 O O . ASP A 1 116 ? -9.462 -0.148 0.023 1.00 92.94 116 ASP A O 1
ATOM 891 N N . GLU A 1 117 ? -11.430 0.416 0.946 1.00 92.62 117 GLU A N 1
ATOM 892 C CA . GLU A 1 117 ? -10.883 1.472 1.805 1.00 92.62 117 GLU A CA 1
ATOM 893 C C . GLU A 1 117 ? -9.879 0.946 2.843 1.00 92.62 117 GLU A C 1
ATOM 895 O O . GLU A 1 117 ? -8.938 1.663 3.191 1.00 92.62 117 GLU A O 1
ATOM 900 N N . LYS A 1 118 ? -10.013 -0.307 3.300 1.00 94.62 118 LYS A N 1
ATOM 901 C CA . LYS A 1 118 ? -9.033 -0.913 4.210 1.00 94.62 118 LYS A CA 1
ATOM 902 C C . LYS A 1 118 ? -7.727 -1.177 3.468 1.00 94.62 118 LYS A C 1
ATOM 904 O O . LYS A 1 118 ? -6.678 -0.744 3.939 1.00 94.62 118 LYS A O 1
ATOM 909 N N . LYS A 1 119 ? -7.777 -1.818 2.295 1.00 95.88 119 LYS A N 1
ATOM 910 C CA . LYS A 1 119 ? -6.573 -2.051 1.471 1.00 95.88 119 LYS A CA 1
ATOM 911 C C . LYS A 1 119 ? -5.883 -0.749 1.077 1.00 95.88 119 LYS A C 1
ATOM 913 O O . LYS A 1 119 ? -4.659 -0.672 1.064 1.00 95.88 119 LYS A O 1
ATOM 918 N N . LYS A 1 120 ? -6.658 0.290 0.765 1.00 97.94 120 LYS A N 1
ATOM 919 C CA . LYS A 1 120 ? -6.135 1.627 0.465 1.00 97.94 120 LYS A CA 1
ATOM 920 C C . LYS A 1 120 ? -5.387 2.224 1.659 1.00 97.94 120 LYS A C 1
ATOM 922 O O . LYS A 1 120 ? -4.314 2.788 1.461 1.00 97.94 120 LYS A O 1
ATOM 927 N N . ALA A 1 121 ? -5.915 2.088 2.876 1.00 96.94 121 ALA A N 1
ATOM 928 C CA . ALA A 1 121 ? -5.225 2.539 4.083 1.00 96.94 121 ALA A CA 1
ATOM 929 C C . ALA A 1 121 ? -3.951 1.717 4.365 1.00 96.94 121 ALA A C 1
ATOM 931 O O . ALA A 1 121 ? -2.928 2.292 4.726 1.00 96.94 121 ALA A O 1
ATOM 932 N N . GLU A 1 122 ? -3.974 0.398 4.135 1.00 98.25 122 GLU A N 1
ATOM 933 C CA . GLU A 1 122 ? -2.785 -0.468 4.252 1.00 98.25 122 GLU A CA 1
ATOM 934 C C . GLU A 1 122 ? -1.687 -0.038 3.270 1.00 98.25 122 GLU A C 1
ATOM 936 O O . GLU A 1 122 ? -0.554 0.214 3.675 1.00 98.25 122 GLU A O 1
ATOM 941 N N . ALA A 1 123 ? -2.036 0.150 1.996 1.00 98.19 123 ALA A N 1
ATOM 942 C CA . ALA A 1 123 ? -1.091 0.604 0.982 1.00 98.19 123 ALA A CA 1
ATOM 943 C C . ALA A 1 123 ? -0.550 2.019 1.261 1.00 98.19 123 ALA A C 1
ATOM 945 O O . ALA A 1 123 ? 0.597 2.321 0.935 1.00 98.19 123 ALA A O 1
ATOM 946 N N . LEU A 1 124 ? -1.344 2.897 1.886 1.00 98.50 124 LEU A N 1
ATOM 947 C CA . LEU A 1 124 ? -0.882 4.227 2.286 1.00 98.50 124 LEU A CA 1
ATOM 948 C C . LEU A 1 124 ? 0.198 4.145 3.372 1.00 98.50 124 LEU A C 1
ATOM 950 O O . LEU A 1 124 ? 1.188 4.868 3.284 1.00 98.50 124 LEU A O 1
ATOM 954 N N . VAL A 1 125 ? 0.039 3.263 4.364 1.00 98.50 125 VAL A N 1
ATOM 955 C CA . VAL A 1 125 ? 1.067 3.022 5.391 1.00 98.50 125 VAL A CA 1
ATOM 956 C C . VAL A 1 125 ? 2.376 2.561 4.747 1.00 98.50 125 VAL A C 1
ATOM 958 O O . VAL A 1 125 ? 3.438 3.086 5.081 1.00 98.50 125 VAL A O 1
ATOM 961 N N . ASP A 1 126 ? 2.310 1.653 3.771 1.00 98.56 126 ASP A N 1
ATOM 962 C CA . ASP A 1 126 ? 3.492 1.183 3.040 1.00 98.56 126 ASP A CA 1
ATOM 963 C C . ASP A 1 126 ? 4.205 2.311 2.278 1.00 98.56 126 ASP A C 1
ATOM 965 O O . ASP A 1 126 ? 5.435 2.396 2.317 1.00 98.56 126 ASP A O 1
ATOM 969 N N . VAL A 1 127 ? 3.454 3.213 1.630 1.00 98.69 127 VAL A N 1
ATOM 970 C CA . VAL A 1 127 ? 4.023 4.413 0.986 1.00 98.69 127 VAL A CA 1
ATOM 971 C C . VAL A 1 127 ? 4.759 5.274 2.007 1.00 98.69 127 VAL A C 1
ATOM 973 O O . VAL A 1 127 ? 5.914 5.631 1.779 1.00 98.69 127 VAL A O 1
ATOM 976 N N . ARG A 1 128 ? 4.128 5.575 3.148 1.00 98.44 128 ARG A N 1
ATOM 977 C CA . ARG A 1 128 ? 4.729 6.454 4.163 1.00 98.44 128 ARG A CA 1
ATOM 978 C C . ARG A 1 128 ? 5.968 5.846 4.802 1.00 98.44 128 ARG A C 1
ATOM 980 O O . ARG A 1 128 ? 6.937 6.560 5.044 1.00 98.44 128 ARG A O 1
ATOM 987 N N . ASN A 1 129 ? 5.981 4.534 5.017 1.00 98.44 129 ASN A N 1
ATOM 988 C CA . ASN A 1 129 ? 7.171 3.841 5.499 1.00 98.44 129 ASN A CA 1
ATOM 989 C C . ASN A 1 129 ? 8.319 3.911 4.481 1.00 98.44 129 ASN A C 1
ATOM 991 O O . ASN A 1 129 ? 9.453 4.185 4.866 1.00 98.44 129 ASN A O 1
ATOM 995 N N . ALA A 1 130 ? 8.037 3.733 3.187 1.00 97.94 130 ALA A N 1
ATOM 996 C CA . ALA A 1 130 ? 9.056 3.875 2.148 1.00 97.94 130 ALA A CA 1
ATOM 997 C C . ALA A 1 130 ? 9.603 5.316 2.065 1.00 97.94 130 ALA A C 1
ATOM 999 O O . ALA A 1 130 ? 10.813 5.510 1.961 1.00 97.94 130 ALA A O 1
ATOM 1000 N N . GLU A 1 131 ? 8.735 6.329 2.168 1.00 98.12 131 GLU A N 1
ATOM 1001 C CA . GLU A 1 131 ? 9.133 7.745 2.216 1.00 98.12 131 GLU A CA 1
ATOM 1002 C C . GLU A 1 131 ? 9.985 8.065 3.452 1.00 98.12 131 GLU A C 1
ATOM 1004 O O . GLU A 1 131 ? 10.947 8.829 3.364 1.00 98.12 131 GLU A O 1
ATOM 1009 N N . LEU A 1 132 ? 9.680 7.453 4.599 1.00 97.94 132 LEU A N 1
ATOM 1010 C CA . LEU A 1 132 ? 10.477 7.597 5.813 1.00 97.94 132 LEU A CA 1
ATOM 1011 C C . LEU A 1 132 ? 11.885 7.012 5.652 1.00 97.94 132 LEU A C 1
ATOM 1013 O O . LEU A 1 132 ? 12.855 7.651 6.065 1.00 97.94 132 LEU A O 1
ATOM 1017 N N . GLU A 1 133 ? 12.026 5.825 5.060 1.00 96.62 133 GLU A N 1
ATOM 1018 C CA . GLU A 1 133 ? 13.353 5.258 4.784 1.00 96.62 133 GLU A CA 1
ATOM 1019 C C . GLU A 1 133 ? 14.134 6.111 3.778 1.00 96.62 133 GLU A C 1
ATOM 1021 O O . GLU A 1 133 ? 15.327 6.352 3.973 1.00 96.62 133 GLU A O 1
ATOM 1026 N N . LEU A 1 134 ? 13.460 6.652 2.758 1.00 96.62 134 LEU A N 1
ATOM 1027 C CA . LEU A 1 134 ? 14.061 7.605 1.826 1.00 96.62 134 LEU A CA 1
ATOM 1028 C C . LEU A 1 134 ? 14.595 8.842 2.564 1.00 96.62 134 LEU A C 1
ATOM 1030 O O . LEU A 1 134 ? 15.761 9.200 2.414 1.00 96.62 134 LEU A O 1
ATOM 1034 N N . ALA A 1 135 ? 13.774 9.452 3.422 1.00 97.06 135 ALA A N 1
ATOM 1035 C CA . ALA A 1 135 ? 14.160 10.619 4.209 1.00 97.06 135 ALA A CA 1
ATOM 1036 C C . ALA A 1 135 ? 15.330 10.325 5.168 1.00 97.06 135 ALA A C 1
ATOM 1038 O O . ALA A 1 135 ? 16.191 11.180 5.380 1.00 97.06 135 ALA A O 1
ATOM 1039 N N . ARG A 1 136 ? 15.406 9.107 5.728 1.00 96.25 136 ARG A N 1
ATOM 1040 C CA . ARG A 1 136 ? 16.554 8.671 6.543 1.00 96.25 136 ARG A CA 1
ATOM 1041 C C . ARG A 1 136 ? 17.843 8.596 5.731 1.00 96.25 136 ARG A C 1
ATOM 1043 O O . ARG A 1 136 ? 18.886 8.988 6.248 1.00 96.25 136 ARG A O 1
ATOM 1050 N N . LEU A 1 137 ? 17.783 8.109 4.491 1.00 96.50 137 LEU A N 1
ATOM 1051 C CA . LEU A 1 137 ? 18.945 8.043 3.598 1.00 96.50 137 LEU A CA 1
ATOM 1052 C C . LEU A 1 137 ? 19.414 9.429 3.145 1.00 96.50 137 LEU A C 1
ATOM 1054 O O . LEU A 1 137 ? 20.617 9.649 3.028 1.00 96.50 137 LEU A O 1
ATOM 1058 N N . GLU A 1 138 ? 18.487 10.366 2.937 1.00 95.38 138 GLU A N 1
ATOM 1059 C CA . GLU A 1 138 ? 18.818 11.758 2.608 1.00 95.38 138 GLU A CA 1
ATOM 1060 C C . GLU A 1 138 ? 19.549 12.486 3.752 1.00 95.38 138 GLU A C 1
ATOM 1062 O O . GLU A 1 138 ? 20.269 13.453 3.504 1.00 95.38 138 GLU A O 1
ATOM 1067 N N . GLY A 1 139 ? 19.383 12.032 5.000 1.00 93.62 139 GLY A N 1
ATOM 1068 C CA . GLY A 1 139 ? 20.027 12.621 6.179 1.00 93.62 139 GLY A CA 1
ATOM 1069 C C . GLY A 1 139 ? 19.420 13.953 6.637 1.00 93.62 139 GLY A C 1
ATOM 1070 O O . GLY A 1 139 ? 20.008 14.643 7.470 1.00 93.62 139 GLY A O 1
ATOM 1071 N N . ASP A 1 140 ? 18.251 14.327 6.114 1.00 93.69 140 ASP A N 1
ATOM 1072 C CA . ASP A 1 140 ? 17.511 15.520 6.527 1.00 93.69 140 ASP A CA 1
ATOM 1073 C C . ASP A 1 140 ? 16.589 15.184 7.712 1.00 93.69 140 ASP A C 1
ATOM 1075 O O . ASP A 1 140 ? 15.512 14.600 7.561 1.00 93.69 140 ASP A O 1
ATOM 1079 N N . GLU A 1 141 ? 17.011 15.570 8.919 1.00 94.75 141 GLU A N 1
ATOM 1080 C CA . GLU A 1 141 ? 16.255 15.298 10.148 1.00 94.75 141 GLU A CA 1
ATOM 1081 C C . GLU A 1 141 ? 14.876 15.975 10.172 1.00 94.75 141 GLU A C 1
ATOM 1083 O O . GLU A 1 141 ? 13.952 15.441 10.789 1.00 94.75 141 GLU A O 1
ATOM 1088 N N . LYS A 1 142 ? 14.692 17.106 9.475 1.00 95.50 142 LYS A N 1
ATOM 1089 C CA . LYS A 1 142 ? 13.378 17.751 9.384 1.00 95.50 142 LYS A CA 1
ATOM 1090 C C . LYS A 1 142 ? 12.439 16.905 8.528 1.00 95.50 142 LYS A C 1
ATOM 1092 O O . LYS A 1 142 ? 11.341 16.587 8.982 1.00 95.50 142 LYS A O 1
ATOM 1097 N N . LYS A 1 143 ? 12.879 16.488 7.337 1.00 94.00 143 LYS A N 1
ATOM 1098 C CA . LYS A 1 143 ? 12.078 15.608 6.466 1.00 94.00 143 LYS A CA 1
ATOM 1099 C C . LYS A 1 143 ? 11.757 14.279 7.136 1.00 94.00 143 LYS A C 1
ATOM 1101 O O . LYS A 1 143 ? 10.640 13.789 7.031 1.00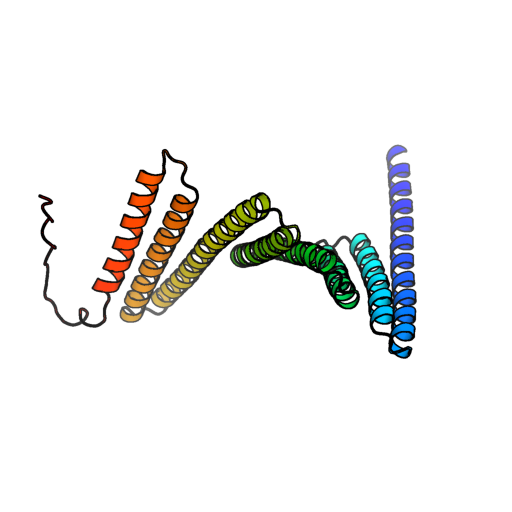 94.00 143 LYS A O 1
ATOM 1106 N N . LYS A 1 144 ? 12.713 13.703 7.863 1.00 96.62 144 LYS A N 1
ATOM 1107 C CA . LYS A 1 144 ? 12.504 12.473 8.636 1.00 96.62 144 LYS A CA 1
ATOM 1108 C C . LYS A 1 144 ? 11.448 12.653 9.728 1.00 96.62 144 LYS A C 1
ATOM 1110 O O . LYS A 1 144 ? 10.619 11.766 9.914 1.00 96.62 144 LYS A O 1
ATOM 1115 N N . ALA A 1 145 ? 11.457 13.780 10.442 1.00 95.75 145 ALA A N 1
ATOM 1116 C CA . ALA A 1 145 ? 10.433 14.083 11.439 1.00 95.75 145 ALA A CA 1
ATOM 1117 C C . ALA A 1 145 ? 9.043 14.249 10.801 1.00 95.75 145 ALA A C 1
ATOM 1119 O O . ALA A 1 145 ? 8.069 13.703 11.316 1.00 95.75 145 ALA A O 1
ATOM 1120 N N . GLU A 1 146 ? 8.955 14.941 9.663 1.00 96.50 146 GLU A N 1
ATOM 1121 C CA . GLU A 1 146 ? 7.713 15.075 8.889 1.00 96.50 146 GLU A CA 1
ATOM 1122 C C . GLU A 1 146 ? 7.205 13.704 8.405 1.00 96.50 146 GLU A C 1
ATOM 1124 O O . GLU A 1 146 ? 6.046 13.360 8.634 1.00 96.50 146 GLU A O 1
ATOM 1129 N N . ALA A 1 147 ? 8.084 12.863 7.853 1.00 96.31 147 ALA A N 1
ATOM 1130 C CA . ALA A 1 147 ? 7.738 11.515 7.404 1.00 96.31 147 ALA A CA 1
ATOM 1131 C C . ALA A 1 147 ? 7.276 10.597 8.554 1.00 96.31 147 ALA A C 1
ATOM 1133 O O . ALA A 1 147 ? 6.356 9.802 8.377 1.00 96.31 147 ALA A O 1
ATOM 1134 N N . LEU A 1 148 ? 7.855 10.721 9.756 1.00 97.44 148 LEU A N 1
ATOM 1135 C CA . LEU A 1 148 ? 7.389 9.993 10.945 1.00 97.44 148 LEU A CA 1
ATOM 1136 C C . LEU A 1 148 ? 5.954 10.374 11.329 1.00 97.44 148 LEU A C 1
ATOM 1138 O O . LEU A 1 148 ? 5.159 9.505 11.694 1.00 97.44 148 LEU A O 1
ATOM 1142 N N . VAL A 1 149 ? 5.617 11.664 11.250 1.00 96.62 149 VAL A N 1
ATOM 1143 C CA . VAL A 1 149 ? 4.249 12.143 11.495 1.00 96.62 149 VAL A CA 1
ATOM 1144 C C . VAL A 1 149 ? 3.292 11.590 10.438 1.00 96.62 149 VAL A C 1
ATOM 1146 O O . VAL A 1 149 ? 2.204 11.127 10.786 1.00 96.62 149 VAL A O 1
ATOM 1149 N N . ASP A 1 150 ? 3.700 11.570 9.170 1.00 97.56 150 ASP A N 1
ATOM 1150 C CA . ASP A 1 150 ? 2.903 11.010 8.076 1.00 97.56 150 ASP A CA 1
ATOM 1151 C C . ASP A 1 150 ? 2.649 9.505 8.239 1.00 97.56 150 ASP A C 1
ATOM 1153 O O . ASP A 1 150 ? 1.501 9.071 8.101 1.00 97.56 150 ASP A O 1
ATOM 1157 N N . VAL A 1 151 ? 3.670 8.717 8.603 1.00 98.12 151 VAL A N 1
ATOM 1158 C CA . VAL A 1 151 ? 3.511 7.292 8.952 1.00 98.12 151 VAL A CA 1
ATOM 1159 C C . VAL A 1 151 ? 2.491 7.144 10.071 1.00 98.12 151 VAL A C 1
ATOM 1161 O O . VAL A 1 151 ? 1.529 6.386 9.943 1.00 98.12 151 VAL A O 1
ATOM 1164 N N . ARG A 1 152 ? 2.645 7.920 11.149 1.00 97.56 152 ARG A N 1
ATOM 1165 C CA . ARG A 1 152 ? 1.751 7.820 12.301 1.00 97.56 152 ARG A CA 1
ATOM 1166 C C . ARG A 1 152 ? 0.301 8.150 11.947 1.00 97.56 152 ARG A C 1
ATOM 1168 O O . ARG A 1 152 ? -0.621 7.501 12.437 1.00 97.56 152 ARG A O 1
ATOM 1175 N N . ASN A 1 153 ? 0.088 9.151 11.101 1.00 96.69 153 ASN A N 1
ATOM 1176 C CA . ASN A 1 153 ? -1.243 9.519 10.633 1.00 96.69 153 ASN A CA 1
ATOM 1177 C C . ASN A 1 153 ? -1.871 8.426 9.759 1.00 96.69 153 ASN A C 1
ATOM 1179 O O . ASN A 1 153 ? -3.058 8.141 9.927 1.00 96.69 153 ASN A O 1
ATOM 1183 N N . ALA A 1 154 ? -1.088 7.805 8.873 1.00 97.56 154 ALA A N 1
ATOM 1184 C CA . ALA A 1 154 ? -1.548 6.695 8.041 1.00 97.56 154 ALA A CA 1
ATOM 1185 C C . ALA A 1 154 ? -1.903 5.455 8.884 1.00 97.56 154 ALA A C 1
ATOM 1187 O O . ALA A 1 154 ? -2.937 4.833 8.651 1.00 97.56 154 ALA A O 1
ATOM 1188 N N . GLU A 1 155 ? -1.108 5.129 9.910 1.00 98.12 155 GLU A N 1
ATOM 1189 C CA . GLU A 1 155 ? -1.409 4.035 10.848 1.00 98.12 155 GLU A CA 1
ATOM 1190 C C . GLU A 1 155 ? -2.733 4.255 11.585 1.00 98.12 155 GLU A C 1
ATOM 1192 O O . GLU A 1 155 ? -3.530 3.332 11.728 1.00 98.12 155 GLU A O 1
ATOM 1197 N N . LEU A 1 156 ? -2.987 5.483 12.044 1.00 96.69 156 LEU A N 1
ATOM 1198 C CA . LEU A 1 156 ? -4.232 5.816 12.736 1.00 96.69 156 LEU A CA 1
ATOM 1199 C C . LEU A 1 156 ? -5.448 5.705 11.812 1.00 96.69 156 LEU A C 1
ATOM 1201 O O . LEU A 1 156 ? -6.501 5.240 12.241 1.00 96.69 156 LEU A O 1
ATOM 1205 N N . GLU A 1 157 ? -5.311 6.104 10.547 1.00 96.12 157 GLU A N 1
ATOM 1206 C CA . GLU A 1 157 ? -6.355 5.907 9.538 1.00 96.12 157 GLU A CA 1
ATOM 1207 C C . GLU A 1 157 ? -6.598 4.413 9.274 1.00 96.12 157 GLU A C 1
ATOM 1209 O O . GLU A 1 157 ? -7.746 3.962 9.235 1.00 96.12 157 GLU A O 1
ATOM 1214 N N . LEU A 1 158 ? -5.536 3.611 9.192 1.00 97.50 158 LEU A N 1
ATOM 1215 C CA . LEU A 1 158 ? -5.654 2.164 9.057 1.00 97.50 158 LEU A CA 1
ATOM 1216 C C . LEU A 1 158 ? -6.361 1.524 10.260 1.00 97.50 158 LEU A C 1
ATOM 1218 O O . LEU A 1 158 ? -7.239 0.681 10.067 1.00 97.50 158 LEU A O 1
ATOM 1222 N N . ASP A 1 159 ? -6.026 1.930 11.485 1.00 97.25 159 ASP A N 1
ATOM 1223 C CA . ASP A 1 159 ? -6.699 1.463 12.703 1.00 97.25 159 ASP A CA 1
ATOM 1224 C C . ASP A 1 159 ? -8.208 1.754 12.638 1.00 97.25 159 ASP A C 1
ATOM 1226 O O . ASP A 1 159 ? -9.021 0.870 12.919 1.00 97.25 159 ASP A O 1
ATOM 1230 N N . THR A 1 160 ? -8.602 2.955 12.190 1.00 97.56 160 THR A N 1
ATOM 1231 C CA . THR A 1 160 ? -10.024 3.286 12.003 1.00 97.56 160 THR A CA 1
ATOM 1232 C C . THR A 1 160 ? -10.688 2.424 10.933 1.00 97.56 160 THR A C 1
ATOM 1234 O O . THR A 1 160 ? -11.767 1.891 11.181 1.00 97.56 160 THR A O 1
ATOM 1237 N N . LYS A 1 161 ? -10.034 2.186 9.786 1.00 97.62 161 LYS A N 1
ATOM 1238 C CA . LYS A 1 161 ? -10.590 1.354 8.703 1.00 97.62 161 LYS A CA 1
ATOM 1239 C C . LYS A 1 161 ? -10.711 -0.117 9.089 1.00 97.62 161 LYS A C 1
ATOM 1241 O O . LYS A 1 161 ? -11.675 -0.777 8.708 1.00 97.62 161 LYS A O 1
ATOM 1246 N N . LYS A 1 162 ? -9.775 -0.636 9.886 1.00 97.31 162 LYS A N 1
ATOM 1247 C CA . LYS A 1 162 ? -9.869 -1.984 10.462 1.00 97.31 162 LYS A CA 1
ATOM 1248 C C . LYS A 1 162 ? -11.051 -2.103 11.421 1.00 97.31 162 LYS A C 1
ATOM 1250 O O . LYS A 1 162 ? -11.771 -3.096 11.352 1.00 97.31 162 LYS A O 1
ATOM 1255 N N . ALA A 1 163 ? -11.261 -1.104 12.277 1.00 96.38 163 ALA A N 1
ATOM 1256 C CA . ALA A 1 163 ? -12.387 -1.095 13.204 1.00 96.38 163 ALA A CA 1
ATOM 1257 C C . ALA A 1 163 ? -13.740 -0.956 12.479 1.00 96.38 163 ALA A C 1
ATOM 1259 O O . ALA A 1 163 ? -14.683 -1.661 12.827 1.00 96.38 163 ALA A O 1
ATOM 1260 N N . GLU A 1 164 ? -13.830 -0.126 11.432 1.00 97.50 164 GLU A N 1
ATOM 1261 C CA . GLU A 1 164 ? -15.018 -0.027 10.564 1.00 97.50 164 GLU A CA 1
ATOM 1262 C C . GLU A 1 164 ? -15.356 -1.386 9.931 1.00 97.50 164 GLU A C 1
ATOM 1264 O O . GLU A 1 164 ? -16.465 -1.892 10.098 1.00 97.50 164 GLU A O 1
ATOM 1269 N N . ALA A 1 165 ? -14.374 -2.032 9.293 1.00 95.88 165 ALA A N 1
ATOM 1270 C CA . ALA A 1 165 ? -14.567 -3.344 8.677 1.00 95.88 165 ALA A CA 1
ATOM 1271 C C . ALA A 1 165 ? -14.982 -4.420 9.699 1.00 95.88 165 ALA A C 1
ATOM 1273 O O . ALA A 1 165 ? -15.790 -5.298 9.393 1.00 95.88 165 ALA A O 1
ATOM 1274 N N . LEU A 1 166 ? -14.454 -4.359 10.927 1.00 97.19 166 LEU A N 1
ATOM 1275 C CA . LEU A 1 166 ? -14.857 -5.266 12.001 1.00 97.19 166 LEU A CA 1
ATOM 1276 C C . LEU A 1 166 ? -16.318 -5.046 12.411 1.00 97.19 166 LEU A C 1
ATOM 1278 O O . LEU A 1 166 ? -17.039 -6.022 12.613 1.00 97.19 166 LEU A O 1
ATOM 1282 N N . VAL A 1 167 ? -16.770 -3.792 12.510 1.00 97.56 167 VAL A N 1
ATOM 1283 C CA . VAL A 1 167 ? -18.177 -3.470 12.788 1.00 97.56 167 VAL A CA 1
ATOM 1284 C C . VAL A 1 167 ? -19.091 -4.060 11.716 1.00 97.56 167 VAL A C 1
ATOM 1286 O O . VAL A 1 167 ? -20.102 -4.669 12.068 1.00 97.56 167 VAL A O 1
ATOM 1289 N N . ASP A 1 168 ? -18.727 -3.950 10.439 1.00 96.81 168 ASP A N 1
ATOM 1290 C CA . ASP A 1 168 ? -19.505 -4.529 9.339 1.00 96.81 168 ASP A CA 1
ATOM 1291 C C . ASP A 1 168 ? -19.614 -6.051 9.464 1.00 96.81 168 ASP A C 1
ATOM 1293 O O . ASP A 1 168 ? -20.721 -6.593 9.445 1.00 96.81 168 ASP A O 1
ATOM 1297 N N . VAL A 1 169 ? -18.495 -6.744 9.707 1.00 97.00 169 VAL A N 1
ATOM 1298 C CA . VAL A 1 169 ? -18.497 -8.196 9.955 1.00 97.00 169 VAL A CA 1
ATOM 1299 C C . VAL A 1 169 ? -19.395 -8.544 11.145 1.00 97.00 169 VAL A C 1
ATOM 1301 O O . VAL A 1 169 ? -20.272 -9.398 11.019 1.00 97.00 169 VAL A O 1
ATOM 1304 N N . ARG A 1 170 ? -19.263 -7.858 12.287 1.00 97.00 170 ARG A N 1
ATOM 1305 C CA . ARG A 1 170 ? -20.094 -8.144 13.471 1.00 97.00 170 ARG A CA 1
ATOM 1306 C C . ARG A 1 170 ? -21.574 -7.840 13.258 1.00 97.00 170 ARG A C 1
ATOM 1308 O O . ARG A 1 170 ? -22.418 -8.550 13.799 1.00 97.00 170 ARG A O 1
ATOM 1315 N N . ASN A 1 171 ? -21.910 -6.826 12.463 1.00 96.19 171 ASN A N 1
ATOM 1316 C CA . ASN A 1 171 ? -23.291 -6.575 12.060 1.00 96.19 171 ASN A CA 1
ATOM 1317 C C . ASN A 1 171 ? -23.826 -7.736 11.211 1.00 96.19 171 ASN A C 1
ATOM 1319 O O . ASN A 1 171 ? -24.924 -8.215 11.480 1.00 96.19 171 ASN A O 1
ATOM 1323 N N . THR A 1 172 ? -23.053 -8.236 10.240 1.00 95.94 172 THR A N 1
ATOM 1324 C CA . THR A 1 172 ? -23.483 -9.390 9.431 1.00 95.94 172 THR A CA 1
ATOM 1325 C C . THR A 1 172 ? -23.684 -10.651 10.274 1.00 95.94 172 THR A C 1
ATOM 1327 O O . THR A 1 172 ? -24.696 -11.327 10.115 1.00 95.94 172 THR A O 1
ATOM 1330 N N . GLU A 1 173 ? -22.793 -10.933 11.229 1.00 95.00 173 GLU A N 1
ATOM 1331 C CA . GLU A 1 173 ? -22.949 -12.050 12.173 1.00 95.00 173 GLU A CA 1
ATOM 1332 C C . GLU A 1 173 ? -24.213 -11.907 13.032 1.00 95.00 173 GLU A C 1
ATOM 1334 O O . GLU A 1 173 ? -24.926 -12.885 13.257 1.00 95.00 173 GLU A O 1
ATOM 1339 N N . LEU A 1 174 ? -24.521 -10.689 13.489 1.00 94.44 174 LEU A N 1
ATOM 1340 C CA . LEU A 1 174 ? -25.737 -10.408 14.248 1.00 94.44 174 LEU A CA 1
ATOM 1341 C C . LEU A 1 174 ? -27.001 -10.633 13.413 1.00 94.44 174 LEU A C 1
ATOM 1343 O O . LEU A 1 174 ? -27.961 -11.212 13.921 1.00 94.44 174 LEU A O 1
ATOM 1347 N N . GLU A 1 175 ? -27.019 -10.210 12.148 1.00 94.69 175 GLU A N 1
ATOM 1348 C CA . GLU A 1 175 ? -28.160 -10.479 11.266 1.00 94.69 175 GLU A CA 1
ATOM 1349 C C . GLU A 1 175 ? -28.327 -11.978 10.991 1.00 94.69 175 GLU A C 1
ATOM 1351 O O . GLU A 1 175 ? -29.445 -12.487 11.054 1.00 94.69 175 GLU A O 1
ATOM 1356 N N . LEU A 1 176 ? -27.233 -12.714 10.776 1.00 94.12 176 LEU A N 1
ATOM 1357 C CA . LEU A 1 176 ? -27.287 -14.172 10.633 1.00 94.12 176 LEU A CA 1
ATOM 1358 C C . LEU A 1 176 ? -27.859 -14.841 11.891 1.00 94.12 176 LEU A C 1
ATOM 1360 O O . LEU A 1 176 ? -28.782 -15.647 11.790 1.00 94.12 176 LEU A O 1
ATOM 1364 N N . ALA A 1 177 ? -27.395 -14.451 13.081 1.00 93.69 177 ALA A N 1
ATOM 1365 C CA . ALA A 1 177 ? -27.911 -14.984 14.341 1.00 93.69 177 ALA A CA 1
ATOM 1366 C C . ALA A 1 177 ? -29.407 -14.675 14.551 1.00 93.69 177 ALA A C 1
ATOM 1368 O O . ALA A 1 177 ? -30.143 -15.502 15.091 1.00 93.69 177 ALA A O 1
ATOM 1369 N N . ARG A 1 178 ? -29.887 -13.508 14.096 1.00 93.25 178 ARG A N 1
ATOM 1370 C CA . ARG A 1 178 ? -31.321 -13.164 14.127 1.00 93.25 178 ARG A CA 1
ATOM 1371 C C . ARG A 1 178 ? -32.154 -14.063 13.218 1.00 93.25 178 ARG A C 1
ATOM 1373 O O . ARG A 1 178 ? -33.267 -14.413 13.599 1.00 93.25 178 ARG A O 1
ATOM 1380 N N . LEU A 1 179 ? -31.630 -14.429 12.050 1.00 94.88 179 LEU A N 1
ATOM 1381 C CA . LEU A 1 179 ? -32.308 -15.327 11.113 1.00 94.88 179 LEU A CA 1
ATOM 1382 C C . LEU A 1 179 ? -32.356 -16.774 11.621 1.00 94.88 179 LEU A C 1
ATOM 1384 O O . LEU A 1 179 ? -33.342 -17.464 11.382 1.00 94.88 179 LEU A O 1
ATOM 1388 N N . GLU A 1 180 ? -31.325 -17.226 12.339 1.00 93.75 180 GLU A N 1
ATOM 1389 C CA . GLU A 1 180 ? -31.291 -18.568 12.938 1.00 93.75 180 GLU A CA 1
ATOM 1390 C C . GLU A 1 180 ? -32.300 -18.747 14.086 1.00 93.75 180 GLU A C 1
ATOM 1392 O O . GLU A 1 180 ? -32.716 -19.871 14.364 1.00 93.75 180 GLU A O 1
ATOM 1397 N N . GLY A 1 181 ? -32.703 -17.661 14.755 1.00 89.44 181 GLY A N 1
ATOM 1398 C CA . GLY A 1 181 ? -33.694 -17.691 15.838 1.00 89.44 181 GLY A CA 1
ATOM 1399 C C . GLY A 1 181 ? -33.176 -18.229 17.180 1.00 89.44 181 GLY A C 1
ATOM 1400 O O . GLY A 1 181 ? -33.966 -18.436 18.100 1.00 89.44 181 GLY A O 1
ATOM 1401 N N . ASP A 1 182 ? -31.865 -18.443 17.321 1.00 91.19 182 ASP A N 1
ATOM 1402 C CA . ASP A 1 182 ? -31.231 -18.824 18.586 1.00 91.19 182 ASP A CA 1
ATOM 1403 C C . ASP A 1 182 ? -30.963 -17.571 19.439 1.00 91.19 182 ASP A C 1
ATOM 1405 O O . ASP A 1 182 ? -30.047 -16.787 19.170 1.00 91.19 182 ASP A O 1
ATOM 1409 N N . GLU A 1 183 ? -31.765 -17.379 20.490 1.00 91.19 183 GLU A N 1
ATOM 1410 C CA . GLU A 1 183 ? -31.656 -16.211 21.374 1.00 91.19 183 GLU A CA 1
ATOM 1411 C C . GLU A 1 183 ? -30.300 -16.120 22.093 1.00 91.19 183 GLU A C 1
ATOM 1413 O O . GLU A 1 183 ? -29.821 -15.012 22.347 1.00 91.19 183 GLU A O 1
ATOM 1418 N N . LYS A 1 184 ? -29.627 -17.248 22.370 1.00 90.94 184 LYS A N 1
ATOM 1419 C CA . LYS A 1 184 ? -28.293 -17.231 22.986 1.00 90.94 184 LYS A CA 1
ATOM 1420 C C . LYS A 1 184 ? -27.256 -16.714 21.991 1.00 90.94 184 LYS A C 1
ATOM 1422 O O . LYS A 1 184 ? -26.501 -15.800 22.324 1.00 90.94 184 LYS A O 1
ATOM 1427 N N . LYS A 1 185 ? -27.246 -17.245 20.763 1.00 90.44 185 LYS A N 1
ATOM 1428 C CA . LYS A 1 185 ? -26.337 -16.765 19.704 1.00 90.44 185 LYS A CA 1
ATOM 1429 C C . LYS A 1 185 ? -26.581 -15.301 19.365 1.00 90.44 185 LYS A C 1
ATOM 1431 O O . LYS A 1 185 ? -25.636 -14.549 19.151 1.00 90.44 185 LYS A O 1
ATOM 1436 N N . LYS A 1 186 ? -27.843 -14.876 19.346 1.00 91.56 186 LYS A N 1
ATOM 1437 C CA . LYS A 1 186 ? -28.221 -13.481 19.114 1.00 91.56 186 LYS A CA 1
ATOM 1438 C C . LYS A 1 186 ? -27.703 -12.557 20.215 1.00 91.56 186 LYS A C 1
ATOM 1440 O O . LYS A 1 186 ? -27.190 -11.485 19.898 1.00 91.56 186 LYS A O 1
ATOM 1445 N N . ALA A 1 187 ? -27.802 -12.955 21.484 1.00 91.69 187 ALA A N 1
ATOM 1446 C CA . ALA A 1 187 ? -27.250 -12.182 22.596 1.00 91.69 187 ALA A CA 1
ATOM 1447 C C . ALA A 1 187 ? -25.721 -12.043 22.489 1.00 91.69 187 ALA A C 1
ATOM 1449 O O . ALA A 1 187 ? -25.193 -10.938 22.625 1.00 91.69 187 ALA A O 1
ATOM 1450 N N . GLU A 1 188 ? -25.021 -13.132 22.166 1.00 92.94 188 GLU A N 1
ATOM 1451 C CA . GLU A 1 188 ? -23.568 -13.133 21.974 1.00 92.94 188 GLU A CA 1
ATOM 1452 C C . GLU A 1 188 ? -23.136 -12.272 20.775 1.00 92.94 188 GLU A C 1
ATOM 1454 O O . GLU A 1 188 ? -22.240 -11.434 20.891 1.00 92.94 188 GLU A O 1
ATOM 1459 N N . ALA A 1 189 ? -23.805 -12.414 19.629 1.00 94.00 189 ALA A N 1
ATOM 1460 C CA . ALA A 1 189 ? -23.528 -11.600 18.450 1.00 94.00 189 ALA A CA 1
ATOM 1461 C C . ALA A 1 189 ? -23.804 -10.110 18.713 1.00 94.00 189 ALA A C 1
ATOM 1463 O O . ALA A 1 189 ? -23.049 -9.247 18.264 1.00 94.00 189 ALA A O 1
ATOM 1464 N N . ASN A 1 190 ? -24.840 -9.792 19.497 1.00 94.44 190 ASN A N 1
ATOM 1465 C CA . ASN A 1 190 ? -25.138 -8.417 19.886 1.00 94.44 190 ASN A CA 1
ATOM 1466 C C . ASN A 1 190 ? -24.035 -7.844 20.787 1.00 94.44 190 ASN A C 1
ATOM 1468 O O . ASN A 1 190 ? -23.588 -6.724 20.548 1.00 94.44 190 ASN A O 1
ATOM 1472 N N . TYR A 1 191 ? -23.543 -8.625 21.754 1.00 94.31 191 TYR A N 1
ATOM 1473 C CA . TYR A 1 191 ? -22.411 -8.241 22.602 1.00 94.31 191 TYR A CA 1
ATOM 1474 C C . TYR A 1 191 ? -21.157 -7.920 21.772 1.00 94.31 191 TYR A C 1
ATOM 1476 O O . TYR A 1 191 ? -20.575 -6.841 21.914 1.00 94.31 191 TYR A O 1
ATOM 1484 N N . ARG A 1 192 ? -20.784 -8.805 20.840 1.00 95.00 192 ARG A N 1
ATOM 1485 C CA . ARG A 1 192 ? -19.630 -8.601 19.945 1.00 95.00 192 ARG A CA 1
ATOM 1486 C C . ARG A 1 192 ? -19.814 -7.400 19.014 1.00 95.00 192 ARG A C 1
ATOM 1488 O O . ARG A 1 192 ? -18.866 -6.666 18.752 1.00 95.00 192 ARG A O 1
ATOM 1495 N N . CYS A 1 193 ? -21.034 -7.167 18.531 1.00 95.31 193 CYS A N 1
ATOM 1496 C CA . CYS A 1 193 ? -21.372 -5.990 17.730 1.00 95.31 193 CYS A CA 1
ATOM 1497 C C . CYS A 1 193 ? -21.213 -4.692 18.537 1.00 95.31 193 CYS A C 1
ATOM 1499 O O . CYS A 1 193 ? -20.630 -3.725 18.044 1.00 95.31 193 CYS A O 1
ATOM 1501 N N . THR A 1 194 ? -21.689 -4.663 19.786 1.00 95.50 194 THR A N 1
ATOM 1502 C CA . THR A 1 194 ? -21.492 -3.507 20.673 1.00 95.50 194 THR A CA 1
ATOM 1503 C C . THR A 1 194 ? -20.020 -3.269 20.991 1.00 95.50 194 THR A C 1
ATOM 1505 O O . THR A 1 194 ? -19.574 -2.125 20.939 1.00 95.50 194 THR A O 1
ATOM 1508 N N . GLU A 1 195 ? -19.249 -4.331 21.224 1.00 96.38 195 GLU A N 1
ATOM 1509 C CA . GLU A 1 195 ? -17.812 -4.232 21.469 1.00 96.38 195 GLU A CA 1
ATOM 1510 C C . GLU A 1 195 ? -17.075 -3.627 20.266 1.00 96.38 195 GLU A C 1
ATOM 1512 O O . GLU A 1 195 ? -16.365 -2.637 20.424 1.00 96.38 195 GLU A O 1
ATOM 1517 N N . ALA A 1 196 ? -17.322 -4.127 19.050 1.00 97.44 196 ALA A N 1
ATOM 1518 C CA . ALA A 1 196 ? -16.708 -3.592 17.832 1.00 97.44 196 ALA A CA 1
ATOM 1519 C C . ALA A 1 196 ? -17.041 -2.104 17.600 1.00 97.44 196 ALA A C 1
ATOM 1521 O O . ALA A 1 196 ? -16.188 -1.327 17.171 1.00 97.44 196 ALA A O 1
ATOM 1522 N N . LYS A 1 197 ? -18.267 -1.666 17.921 1.00 98.06 197 LYS A N 1
ATOM 1523 C CA . LYS A 1 197 ? -18.658 -0.245 17.825 1.00 98.06 197 LYS A CA 1
ATOM 1524 C C . LYS A 1 197 ? -17.906 0.630 18.829 1.00 98.06 197 LYS A C 1
ATOM 1526 O O . LYS A 1 197 ? -17.543 1.760 18.504 1.00 98.06 197 LYS A O 1
ATOM 1531 N N . LEU A 1 198 ? -17.660 0.117 20.034 1.00 97.44 198 LEU A N 1
ATOM 1532 C CA . LEU A 1 198 ? -16.849 0.804 21.039 1.00 97.44 198 LEU A CA 1
ATOM 1533 C C . LEU A 1 198 ? -15.372 0.857 20.619 1.00 97.44 198 LEU A C 1
ATOM 1535 O O . LEU A 1 198 ? -14.749 1.907 20.755 1.00 97.44 198 LEU A O 1
ATOM 1539 N N . GLU A 1 199 ? -14.829 -0.211 20.031 1.00 97.62 199 GLU A N 1
ATOM 1540 C CA . GLU A 1 199 ? -13.479 -0.209 19.446 1.00 97.62 199 GLU A CA 1
ATOM 1541 C C . GLU A 1 199 ? -13.332 0.838 18.335 1.00 97.62 199 GLU A C 1
ATOM 1543 O O . GLU A 1 199 ? -12.367 1.606 18.336 1.00 97.62 199 GLU A O 1
ATOM 1548 N N . LEU A 1 200 ? -14.317 0.941 17.436 1.00 98.00 200 LEU A N 1
ATOM 1549 C CA . LEU A 1 200 ? -14.353 1.985 16.411 1.00 98.00 200 LEU A CA 1
ATOM 1550 C C . LEU A 1 200 ? -14.402 3.392 17.021 1.00 98.00 200 LEU A C 1
ATOM 1552 O O . LEU A 1 200 ? -13.701 4.295 16.556 1.00 98.00 200 LEU A O 1
ATOM 1556 N N . SER A 1 201 ? -15.184 3.588 18.086 1.00 97.81 201 SER A N 1
ATOM 1557 C CA . SER A 1 201 ? -15.232 4.862 18.811 1.00 97.81 201 SER A CA 1
ATOM 1558 C C . SER A 1 201 ? -13.868 5.232 19.403 1.00 97.81 201 SER A C 1
ATOM 1560 O O . SER A 1 201 ? -13.412 6.363 19.226 1.00 97.81 201 SER A O 1
ATOM 1562 N N . VAL A 1 202 ? -13.171 4.274 20.025 1.00 98.19 202 VAL A N 1
ATOM 1563 C CA . VAL A 1 202 ? -11.816 4.473 20.564 1.00 98.19 202 VAL A CA 1
ATOM 1564 C C . VAL A 1 202 ? -10.823 4.808 19.453 1.00 98.19 202 VAL A C 1
ATOM 1566 O O . VAL A 1 202 ? -10.071 5.775 19.587 1.00 98.19 202 VAL A O 1
ATOM 1569 N N . ALA A 1 203 ? -10.828 4.055 18.348 1.00 97.69 203 ALA A N 1
ATOM 1570 C CA . ALA A 1 203 ? -9.939 4.293 17.212 1.00 97.69 203 ALA A CA 1
ATOM 1571 C C . ALA A 1 203 ? -10.147 5.697 16.620 1.00 97.69 203 ALA A C 1
ATOM 1573 O O . ALA A 1 203 ? -9.185 6.439 16.416 1.00 97.69 203 ALA A O 1
ATOM 1574 N N . THR A 1 204 ? -11.406 6.098 16.436 1.00 97.56 204 THR A N 1
ATOM 1575 C CA . THR A 1 204 ? -11.772 7.421 15.910 1.00 97.56 204 THR A CA 1
ATOM 1576 C C . THR A 1 204 ? -11.334 8.536 16.858 1.00 97.56 204 THR A C 1
ATOM 1578 O O . THR A 1 204 ? -10.712 9.506 16.430 1.00 97.56 204 THR A O 1
ATOM 1581 N N . ALA A 1 205 ? -11.590 8.394 18.162 1.00 96.88 205 ALA A N 1
ATOM 1582 C CA . ALA A 1 205 ? -11.199 9.393 19.153 1.00 96.88 205 ALA A CA 1
ATOM 1583 C C . ALA A 1 205 ? -9.671 9.522 19.275 1.00 96.88 205 ALA A C 1
ATOM 1585 O O . ALA A 1 205 ? -9.144 10.631 19.375 1.00 96.88 205 ALA A O 1
ATOM 1586 N N . LYS A 1 206 ? -8.943 8.401 19.201 1.00 97.19 206 LYS A N 1
ATOM 1587 C CA . LYS A 1 206 ? -7.474 8.371 19.180 1.00 97.19 206 LYS A CA 1
ATOM 1588 C C . LYS A 1 206 ? -6.913 9.087 17.947 1.00 97.19 206 LYS A C 1
ATOM 1590 O O . LYS A 1 206 ? -5.968 9.865 18.077 1.00 97.19 206 LYS A O 1
ATOM 1595 N N . ALA A 1 207 ? -7.502 8.861 16.772 1.00 95.38 207 ALA A N 1
ATOM 1596 C CA . ALA A 1 207 ? -7.112 9.539 15.537 1.00 95.38 207 ALA A CA 1
ATOM 1597 C C . ALA A 1 207 ? -7.376 11.054 15.604 1.00 95.38 207 ALA A C 1
ATOM 1599 O O . ALA A 1 207 ? -6.510 11.847 15.230 1.00 95.38 207 ALA A O 1
ATOM 1600 N N . SER A 1 208 ? -8.531 11.463 16.139 1.00 94.94 208 SER A N 1
ATOM 1601 C CA . SER A 1 208 ? -8.870 12.871 16.384 1.00 94.94 208 SER A CA 1
ATOM 1602 C C . SER A 1 208 ? -7.893 13.539 17.350 1.00 94.94 208 SER A C 1
ATOM 1604 O O . SER A 1 208 ? -7.419 14.639 17.079 1.00 94.94 208 SER A O 1
ATOM 1606 N N . LEU A 1 209 ? -7.540 12.864 18.448 1.00 95.62 209 LEU A N 1
ATOM 1607 C CA . LEU A 1 209 ? -6.581 13.368 19.430 1.00 95.62 209 LEU A CA 1
ATOM 1608 C C . LEU A 1 209 ? -5.187 13.578 18.828 1.00 95.62 209 LEU A C 1
ATOM 1610 O O . LEU A 1 209 ? -4.561 14.599 19.093 1.00 95.62 209 LEU A O 1
ATOM 1614 N N . ALA A 1 210 ? -4.714 12.654 17.991 1.00 93.25 210 ALA A N 1
ATOM 1615 C CA . ALA A 1 210 ? -3.409 12.777 17.343 1.00 93.25 210 ALA A CA 1
ATOM 1616 C C . ALA A 1 210 ? -3.315 13.972 16.378 1.00 93.25 210 ALA A C 1
ATOM 1618 O O . ALA A 1 210 ? -2.233 14.521 16.186 1.00 93.25 210 ALA A O 1
ATOM 1619 N N . LYS A 1 211 ? -4.442 14.382 15.785 1.00 92.00 211 LYS A N 1
ATOM 1620 C CA . LYS A 1 211 ? -4.539 15.518 14.852 1.00 92.00 211 LYS A CA 1
ATOM 1621 C C . LYS A 1 211 ? -4.982 16.818 15.535 1.00 92.00 211 LYS A C 1
ATOM 1623 O O . LYS A 1 211 ? -5.121 17.841 14.867 1.00 92.00 211 L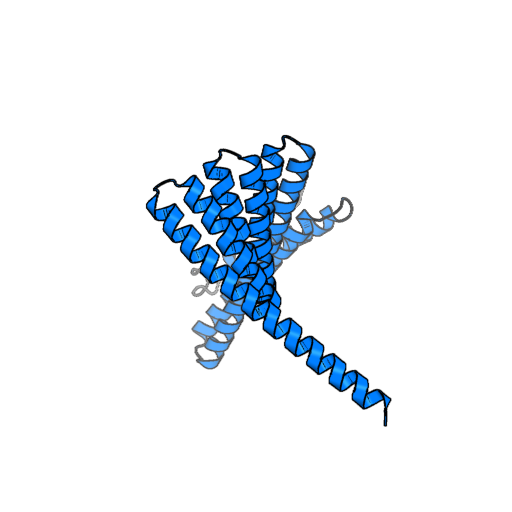YS A O 1
ATOM 1628 N N . ALA A 1 212 ? -5.246 16.786 16.841 1.00 92.88 212 ALA A N 1
ATOM 1629 C CA . ALA A 1 212 ? -5.812 17.915 17.560 1.00 92.88 212 ALA A CA 1
ATOM 1630 C C . ALA A 1 212 ? -4.813 19.077 17.643 1.00 92.88 212 ALA A C 1
ATOM 1632 O O . ALA A 1 212 ? -3.688 18.930 18.122 1.00 92.88 212 ALA A O 1
ATOM 1633 N N . GLY A 1 213 ? -5.254 20.262 17.217 1.00 92.25 213 GLY A N 1
ATOM 1634 C CA . GLY A 1 213 ? -4.527 21.500 17.473 1.00 92.25 213 GLY A CA 1
ATOM 1635 C C . GLY A 1 213 ? -4.599 21.897 18.954 1.00 92.25 213 GLY A C 1
ATOM 1636 O O . GLY A 1 213 ? -5.447 21.379 19.686 1.00 92.25 213 GLY A O 1
ATOM 1637 N N . PRO A 1 214 ? -3.781 22.867 19.409 1.00 92.19 214 PRO A N 1
ATOM 1638 C CA . PRO A 1 214 ? -3.680 23.259 20.821 1.00 92.19 214 PRO A CA 1
ATOM 1639 C C . PRO A 1 214 ? -5.021 23.568 21.507 1.00 92.19 214 PRO A C 1
ATOM 1641 O O . PRO A 1 214 ? -5.192 23.284 22.689 1.00 92.19 214 PRO A O 1
ATOM 1644 N N . ASN A 1 215 ? -5.986 24.105 20.755 1.00 93.12 215 ASN A N 1
ATOM 1645 C CA . ASN A 1 215 ? -7.307 24.478 21.265 1.00 93.12 215 ASN A CA 1
ATOM 1646 C C . ASN A 1 215 ? -8.266 23.284 21.426 1.00 93.12 215 ASN A C 1
ATOM 1648 O O . ASN A 1 215 ? -9.226 23.370 22.189 1.00 93.12 215 ASN A O 1
ATOM 1652 N N . ASP A 1 216 ? -8.013 22.172 20.735 1.00 95.19 216 ASP A N 1
ATOM 1653 C CA . ASP A 1 216 ? -8.902 21.008 20.690 1.00 95.19 216 ASP A CA 1
ATOM 1654 C C . ASP A 1 216 ? -8.395 19.827 21.530 1.00 95.19 216 ASP A C 1
ATOM 1656 O O . ASP A 1 216 ? -9.193 18.958 21.885 1.00 95.19 216 ASP A O 1
ATOM 1660 N N . VAL A 1 217 ? -7.106 19.805 21.910 1.00 94.88 217 VAL A N 1
ATOM 1661 C CA . VAL A 1 217 ? -6.487 18.679 22.643 1.00 94.88 217 VAL A CA 1
ATOM 1662 C C . VAL A 1 217 ? -7.293 18.303 23.886 1.00 94.88 217 VAL A C 1
ATOM 1664 O O . VAL A 1 217 ? -7.595 17.134 24.094 1.00 94.88 217 VAL A O 1
ATOM 1667 N N . ALA A 1 218 ? -7.711 19.277 24.701 1.00 95.38 218 ALA A N 1
ATOM 1668 C CA . ALA A 1 218 ? -8.470 18.994 25.921 1.00 95.38 218 ALA A CA 1
ATOM 1669 C C . ALA A 1 218 ? -9.834 18.337 25.640 1.00 95.38 218 ALA A C 1
ATOM 1671 O O . ALA A 1 218 ? -10.279 17.486 26.413 1.00 95.38 218 ALA A O 1
ATOM 1672 N N . ARG A 1 219 ? -10.506 18.719 24.544 1.00 96.81 219 ARG A N 1
ATOM 1673 C CA . ARG A 1 219 ? -11.763 18.089 24.117 1.00 96.81 219 ARG A CA 1
ATOM 1674 C C . ARG A 1 219 ? -11.499 16.667 23.625 1.00 96.81 219 ARG A C 1
ATOM 1676 O O . ARG A 1 219 ? -12.114 15.743 24.147 1.00 96.81 219 ARG A O 1
ATOM 1683 N N . CYS A 1 220 ? -10.560 16.488 22.698 1.00 95.44 220 CYS A N 1
ATOM 1684 C CA . CYS A 1 220 ? -10.262 15.180 22.115 1.00 95.44 220 CYS A CA 1
ATOM 1685 C C . CYS A 1 220 ? -9.725 14.182 23.155 1.00 95.44 220 CYS A C 1
ATOM 1687 O O . CYS A 1 220 ? -10.070 13.005 23.108 1.00 95.44 220 CYS A O 1
ATOM 1689 N N . THR A 1 221 ? -8.961 14.639 24.153 1.00 97.38 221 THR A N 1
ATOM 1690 C CA . THR A 1 221 ? -8.523 13.797 25.278 1.00 97.38 221 THR A CA 1
ATOM 1691 C C . THR A 1 221 ? -9.714 13.298 26.091 1.00 97.38 221 THR A C 1
ATOM 1693 O O . THR A 1 221 ? -9.765 12.124 26.451 1.00 97.38 221 THR A O 1
ATOM 1696 N N . ARG A 1 222 ? -10.704 14.160 26.365 1.00 97.00 222 ARG A N 1
ATOM 1697 C CA . ARG A 1 222 ? -11.930 13.740 27.060 1.00 97.00 222 ARG A CA 1
ATOM 1698 C C . ARG A 1 222 ? -12.716 12.718 26.246 1.00 97.00 222 ARG A C 1
ATOM 1700 O O . ARG A 1 222 ? -13.124 11.710 26.808 1.00 97.00 222 ARG A O 1
ATOM 1707 N N . GLU A 1 223 ? -12.893 12.949 24.948 1.00 96.94 223 GLU A N 1
ATOM 1708 C CA . GLU A 1 223 ? -13.581 12.011 24.050 1.00 96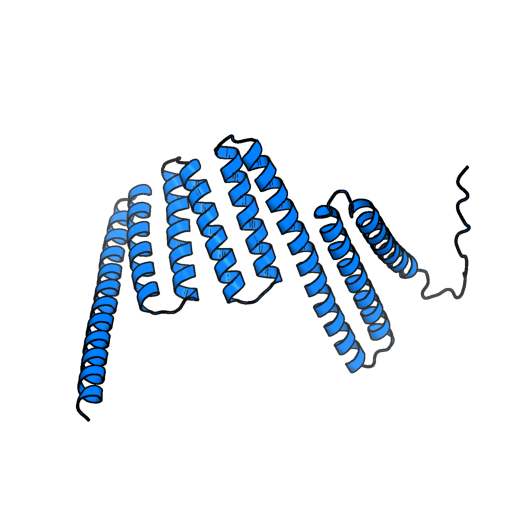.94 223 GLU A CA 1
ATOM 1709 C C . GLU A 1 223 ? -12.892 10.641 24.025 1.00 96.94 223 GLU A C 1
ATOM 1711 O O . GLU A 1 223 ? -13.548 9.618 24.211 1.00 96.94 223 GLU A O 1
ATOM 1716 N N . TYR A 1 224 ? -11.563 10.620 23.889 1.00 97.38 224 TYR A N 1
ATOM 1717 C CA . TYR A 1 224 ? -10.774 9.389 23.931 1.00 97.38 224 TYR A CA 1
ATOM 1718 C C . TYR A 1 224 ? -10.921 8.648 25.265 1.00 97.38 224 TYR A C 1
ATOM 1720 O O . TYR A 1 224 ? -11.124 7.432 25.276 1.00 97.38 224 TYR A O 1
ATOM 1728 N N . ASN A 1 225 ? -10.867 9.367 26.388 1.00 97.38 225 ASN A N 1
ATOM 1729 C CA . ASN A 1 225 ? -11.025 8.771 27.712 1.00 97.38 225 ASN A CA 1
ATOM 1730 C C . ASN A 1 225 ? -12.430 8.188 27.912 1.00 97.38 225 ASN A C 1
ATOM 1732 O O . ASN A 1 225 ? -12.555 7.086 28.441 1.00 97.38 225 ASN A O 1
ATOM 1736 N N . ILE A 1 226 ? -13.477 8.889 27.461 1.00 97.62 226 ILE A N 1
ATOM 1737 C CA . ILE A 1 226 ? -14.866 8.412 27.533 1.00 97.62 226 ILE A CA 1
ATOM 1738 C C . ILE A 1 226 ? -15.036 7.136 26.701 1.00 97.62 226 ILE A C 1
ATOM 1740 O O . ILE A 1 226 ? -15.554 6.144 27.213 1.00 97.62 226 ILE A O 1
ATOM 1744 N N . ALA A 1 227 ? -14.566 7.135 25.451 1.00 97.06 227 ALA A N 1
ATOM 1745 C CA . ALA A 1 227 ? -14.648 5.965 24.577 1.00 97.06 227 ALA A CA 1
ATOM 1746 C C . ALA A 1 227 ? -13.884 4.765 25.163 1.00 97.06 227 ALA A C 1
ATOM 1748 O O . ALA A 1 227 ? -14.399 3.646 25.194 1.00 97.06 227 ALA A O 1
ATOM 1749 N N . SER A 1 228 ? -12.679 5.007 25.689 1.00 96.50 228 SER A N 1
ATOM 1750 C CA . SER A 1 228 ? -11.845 3.968 26.302 1.00 96.50 228 SER A CA 1
ATOM 1751 C C . SER A 1 228 ? -12.504 3.383 27.549 1.00 96.50 228 SER A C 1
ATOM 1753 O O . SER A 1 228 ? -12.544 2.166 27.711 1.00 96.50 228 SER A O 1
ATOM 1755 N N . TYR A 1 229 ? -13.065 4.236 28.410 1.00 96.56 229 TYR A N 1
ATOM 1756 C CA . TYR A 1 229 ? -13.776 3.798 29.607 1.00 96.56 229 TYR A CA 1
ATOM 1757 C C . TYR A 1 229 ? -15.010 2.960 29.260 1.00 96.56 229 TYR A C 1
ATOM 1759 O O . TYR A 1 229 ? -15.211 1.903 29.853 1.00 96.56 229 TYR A O 1
ATOM 1767 N N . ALA A 1 230 ? -15.797 3.380 28.265 1.00 96.06 230 ALA A N 1
ATOM 1768 C CA . ALA A 1 230 ? -16.961 2.627 27.809 1.00 96.06 230 ALA A CA 1
ATOM 1769 C C . ALA A 1 230 ? -16.580 1.222 27.308 1.00 96.06 230 ALA A C 1
ATOM 1771 O O . ALA A 1 230 ? -17.222 0.246 27.692 1.00 96.06 230 ALA A O 1
ATOM 1772 N N . LEU A 1 231 ? -15.505 1.101 26.517 1.00 95.31 231 LEU A N 1
ATOM 1773 C CA . LEU A 1 231 ? -14.999 -0.194 26.048 1.00 95.31 231 LEU A CA 1
ATOM 1774 C C . LEU A 1 231 ? -14.523 -1.081 27.206 1.00 95.31 231 LEU A C 1
ATOM 1776 O O . LEU A 1 231 ? -14.869 -2.260 27.266 1.00 95.31 231 LEU A O 1
ATOM 1780 N N . ILE A 1 232 ? -13.746 -0.523 28.138 1.00 94.88 232 ILE A N 1
ATOM 1781 C CA . ILE A 1 232 ? -13.238 -1.266 29.300 1.00 94.88 232 ILE A CA 1
ATOM 1782 C C . ILE A 1 232 ? -14.395 -1.738 30.189 1.00 94.88 232 ILE A C 1
ATOM 1784 O O . ILE A 1 232 ? -14.397 -2.893 30.617 1.00 94.88 232 ILE A O 1
ATOM 1788 N N . SER A 1 233 ? -15.389 -0.880 30.438 1.00 93.88 233 SER A N 1
ATOM 1789 C CA . SER A 1 233 ? -16.581 -1.233 31.217 1.00 93.88 233 SER A CA 1
ATOM 1790 C C . SER A 1 233 ? -17.356 -2.363 30.543 1.00 93.88 233 SER A C 1
ATOM 1792 O O . SER A 1 233 ? -17.625 -3.375 31.181 1.00 93.88 233 SER A O 1
ATOM 1794 N N . HIS A 1 234 ? -17.624 -2.253 29.236 1.00 92.00 234 HIS A N 1
ATOM 1795 C CA . HIS A 1 234 ? -18.333 -3.281 28.461 1.00 92.00 234 HIS A CA 1
ATOM 1796 C C . HIS A 1 234 ? -17.642 -4.652 28.516 1.00 92.00 234 HIS A C 1
ATOM 1798 O O . HIS A 1 234 ? -18.294 -5.684 28.689 1.00 92.00 234 HIS A O 1
ATOM 1804 N N . ARG A 1 235 ? -1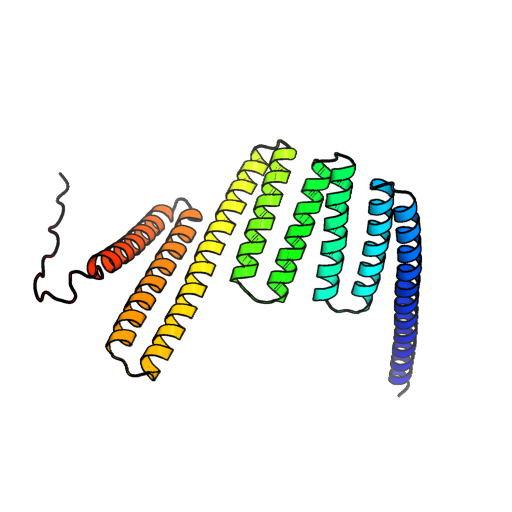6.306 -4.671 28.429 1.00 92.00 235 ARG A N 1
ATOM 1805 C CA . ARG A 1 235 ? -15.500 -5.896 28.575 1.00 92.00 235 ARG A CA 1
ATOM 1806 C C . ARG A 1 235 ? -15.529 -6.462 29.993 1.00 92.00 235 ARG A C 1
ATOM 1808 O O . ARG A 1 235 ? -15.565 -7.675 30.165 1.00 92.00 235 ARG A O 1
ATOM 1815 N N . SER A 1 236 ? -15.543 -5.594 31.001 1.00 86.56 236 SER A N 1
ATOM 1816 C CA . SER A 1 236 ? -15.578 -5.994 32.414 1.00 86.56 236 SER A CA 1
ATOM 1817 C C . SER A 1 236 ? -16.943 -6.553 32.829 1.00 86.56 236 SER A C 1
ATOM 1819 O O . SER A 1 236 ? -17.014 -7.457 33.658 1.00 86.56 236 SER A O 1
ATOM 1821 N N . ASP A 1 237 ? -18.028 -6.049 32.239 1.00 76.25 237 ASP A N 1
ATOM 1822 C CA . ASP A 1 237 ? -19.392 -6.505 32.520 1.00 76.25 237 ASP A CA 1
ATOM 1823 C C . ASP A 1 237 ? -19.781 -7.774 31.745 1.00 76.25 237 ASP A C 1
ATOM 1825 O O . ASP A 1 237 ? -20.676 -8.499 32.178 1.00 76.25 237 ASP A O 1
ATOM 1829 N N . GLY A 1 238 ? -19.092 -8.070 30.635 1.00 59.72 238 GLY A N 1
ATOM 1830 C CA . GLY A 1 238 ? -19.308 -9.260 29.803 1.00 59.72 238 GLY A CA 1
ATOM 1831 C C . GLY A 1 238 ? -18.428 -10.471 30.128 1.00 59.72 238 GLY A C 1
ATOM 1832 O O . GLY A 1 238 ? -18.548 -11.491 29.452 1.00 59.72 238 GLY A O 1
ATOM 1833 N N . GLY A 1 239 ? -17.559 -10.384 31.143 1.00 47.56 239 GLY A N 1
ATOM 1834 C CA . GLY A 1 239 ? -16.796 -11.532 31.634 1.00 47.56 239 GLY A CA 1
ATOM 1835 C C . GLY A 1 239 ? -17.733 -12.657 32.083 1.00 47.56 239 GLY A C 1
ATOM 1836 O O . GLY A 1 239 ? -18.681 -12.420 32.832 1.00 47.56 239 GLY A O 1
ATOM 1837 N N . GLU A 1 240 ? -17.463 -13.876 31.618 1.00 46.16 240 GLU A N 1
ATOM 1838 C CA . GLU A 1 240 ? -18.293 -15.091 31.706 1.00 46.16 240 GLU A CA 1
ATOM 1839 C C . GLU A 1 240 ? -18.761 -15.511 33.122 1.00 46.16 240 GLU A C 1
ATOM 1841 O O . GLU A 1 240 ? -19.500 -16.483 33.259 1.00 46.16 240 GLU A O 1
ATOM 1846 N N . GLU A 1 241 ? -18.425 -14.774 34.182 1.00 42.12 241 GLU A N 1
ATOM 1847 C CA . GLU A 1 241 ? -18.870 -15.049 35.554 1.00 42.12 241 GLU A CA 1
ATOM 1848 C C . GLU A 1 241 ? -20.211 -14.401 35.945 1.00 42.12 241 GLU A C 1
ATOM 1850 O O . GLU A 1 241 ? -20.788 -14.788 36.962 1.00 42.12 241 GLU A O 1
ATOM 1855 N N . LYS A 1 242 ? -20.768 -13.463 35.163 1.00 44.97 242 LYS A N 1
ATOM 1856 C CA . LYS A 1 242 ? -22.037 -12.788 35.529 1.00 44.97 242 LYS A CA 1
ATOM 1857 C C . LYS A 1 242 ? -23.292 -13.307 34.831 1.00 44.97 242 LYS A C 1
ATOM 1859 O O . LYS A 1 242 ? -24.398 -12.962 35.238 1.00 44.97 242 LYS A O 1
ATOM 1864 N N . PHE A 1 243 ? -23.169 -14.189 33.839 1.00 42.34 243 PHE A N 1
ATOM 1865 C CA . PHE A 1 243 ? -24.349 -14.786 33.198 1.00 42.34 243 PHE A CA 1
ATOM 1866 C C . PHE A 1 243 ? -25.105 -15.784 34.100 1.00 42.34 243 PHE A C 1
ATOM 1868 O O . PHE A 1 243 ? -26.182 -16.238 33.716 1.00 42.34 243 PHE A O 1
ATOM 1875 N N . LEU A 1 244 ? -24.589 -16.102 35.299 1.00 39.72 244 LEU A N 1
ATOM 1876 C CA . LEU A 1 244 ? -25.203 -17.047 36.244 1.00 39.72 244 LEU A CA 1
ATOM 1877 C C . LEU A 1 244 ? -25.334 -16.556 37.698 1.00 39.72 244 LEU A C 1
ATOM 1879 O O . LEU A 1 244 ? -25.568 -17.373 38.587 1.00 39.72 244 LEU A O 1
ATOM 1883 N N . SER A 1 245 ? -25.259 -15.256 37.984 1.00 38.38 245 SER A N 1
ATOM 1884 C CA . SER A 1 245 ? -25.592 -14.774 39.331 1.00 38.38 245 SER A CA 1
ATOM 1885 C C . SER A 1 245 ? -26.333 -13.444 39.282 1.00 38.38 245 SER A C 1
ATOM 1887 O O . SER A 1 245 ? -25.810 -12.402 38.898 1.00 38.38 245 SER A O 1
ATOM 1889 N N . GLY A 1 246 ? -27.608 -13.494 39.668 1.00 38.53 246 GLY A N 1
ATOM 1890 C CA . GLY A 1 246 ? -28.480 -12.335 39.826 1.00 38.53 246 GLY A CA 1
ATOM 1891 C C . GLY A 1 246 ? -28.108 -11.472 41.030 1.00 38.53 246 GLY A C 1
ATOM 1892 O O . GLY A 1 246 ? -28.965 -11.213 41.864 1.00 38.53 246 GLY A O 1
ATOM 1893 N N . GLU A 1 247 ? -26.858 -11.020 41.129 1.00 39.84 247 GLU A N 1
ATOM 1894 C CA . GLU A 1 247 ? -26.412 -10.103 42.174 1.00 39.84 247 GLU A CA 1
ATOM 1895 C C . GLU A 1 247 ? -25.340 -9.135 41.658 1.00 39.84 247 GLU A C 1
ATOM 1897 O O . GLU A 1 247 ? -24.221 -9.515 41.328 1.00 39.84 247 GLU A O 1
ATOM 1902 N N . SER A 1 248 ? -25.693 -7.847 41.660 1.00 37.62 248 SER A N 1
ATOM 1903 C CA . SER A 1 248 ? -24.908 -6.755 42.260 1.00 37.62 248 SER A CA 1
ATOM 1904 C C . SER A 1 248 ? -24.956 -5.481 41.414 1.00 37.62 248 SER A C 1
ATOM 1906 O O . SER A 1 248 ? -24.084 -5.179 40.601 1.00 37.62 248 SER A O 1
ATOM 1908 N N . LEU A 1 249 ? -25.989 -4.684 41.691 1.00 44.06 249 LEU A N 1
ATOM 1909 C CA . LEU A 1 249 ? -25.906 -3.232 41.639 1.00 44.06 249 LEU A CA 1
ATOM 1910 C C . LEU A 1 249 ? -24.894 -2.774 42.700 1.00 44.06 249 LEU A C 1
ATOM 1912 O O . LEU A 1 249 ? -25.223 -2.729 43.885 1.00 44.06 249 LEU A O 1
ATOM 1916 N N . ARG A 1 250 ? -23.687 -2.384 42.289 1.00 34.28 250 ARG A N 1
ATOM 1917 C CA . ARG A 1 250 ? -22.877 -1.418 43.044 1.00 34.28 250 ARG A CA 1
ATOM 1918 C C . ARG A 1 250 ? -22.262 -0.416 42.080 1.00 34.28 250 ARG A C 1
ATOM 1920 O O . ARG A 1 250 ? -21.357 -0.736 41.318 1.00 34.28 250 ARG A O 1
ATOM 1927 N N . GLN A 1 251 ? -22.797 0.799 42.124 1.00 34.91 251 GLN A N 1
ATOM 1928 C CA . GLN A 1 251 ? -22.153 1.987 41.578 1.00 34.91 251 GLN A CA 1
ATOM 1929 C C . GLN A 1 251 ? -20.819 2.201 42.314 1.00 34.91 251 GLN A C 1
ATOM 1931 O O . GLN A 1 251 ? -20.809 2.084 43.543 1.00 34.91 251 GLN A O 1
ATOM 1936 N N . PRO A 1 252 ? -19.706 2.515 41.631 1.00 37.97 252 PRO A N 1
ATOM 1937 C CA . PRO A 1 252 ? -18.516 2.978 42.321 1.00 37.97 252 PRO A CA 1
ATOM 1938 C C . PRO A 1 252 ? -18.717 4.428 42.770 1.00 37.97 252 PRO A C 1
ATOM 1940 O O . PRO A 1 252 ? -19.115 5.303 41.999 1.00 37.97 252 PRO A O 1
ATOM 1943 N N . GLU A 1 253 ? -18.466 4.634 44.056 1.00 34.56 253 GLU A N 1
ATOM 1944 C CA . GLU A 1 253 ? -18.544 5.898 44.770 1.00 34.56 253 GLU A CA 1
ATOM 1945 C C . GLU A 1 253 ? -17.607 6.954 44.167 1.00 34.56 253 GLU A C 1
ATOM 1947 O O . GLU A 1 253 ? -16.506 6.668 43.690 1.00 34.56 253 GLU A O 1
ATOM 1952 N N . CYS A 1 254 ? -18.078 8.198 44.204 1.00 35.50 254 CYS A N 1
ATOM 1953 C CA . CYS A 1 254 ? -17.360 9.401 43.817 1.00 35.50 254 CYS A CA 1
ATOM 1954 C C . CYS A 1 254 ? -15.964 9.467 44.461 1.00 35.50 254 CYS A C 1
ATOM 1956 O O . CYS A 1 254 ? -15.844 9.567 45.681 1.00 35.50 254 CYS A O 1
ATOM 1958 N N . PHE A 1 255 ? -14.912 9.517 43.641 1.00 33.31 255 PHE A N 1
ATOM 1959 C CA . PHE A 1 255 ? -13.595 9.957 44.096 1.00 33.31 255 PHE A CA 1
ATOM 1960 C C . PHE A 1 255 ? -13.643 11.463 44.388 1.00 33.31 255 PHE A C 1
ATOM 1962 O O . PHE A 1 255 ? -13.701 12.293 43.481 1.00 33.31 255 PHE A O 1
ATOM 1969 N N . VAL A 1 256 ? -13.628 11.801 45.676 1.00 36.59 256 VAL A N 1
ATOM 1970 C CA . VAL A 1 256 ? -13.323 13.141 46.183 1.00 36.59 256 VAL A CA 1
ATOM 1971 C C . VAL A 1 256 ? -11.809 13.334 46.074 1.00 36.59 256 VAL A C 1
ATOM 1973 O O . VAL A 1 256 ? -11.045 12.626 46.725 1.00 36.59 256 VAL A O 1
ATOM 1976 N N . LEU A 1 257 ? -11.375 14.272 45.231 1.00 35.81 257 LEU A N 1
ATOM 1977 C CA . LEU A 1 257 ? -10.006 14.792 45.236 1.00 35.81 257 LEU A CA 1
ATOM 1978 C C . LEU A 1 257 ? -9.888 15.822 46.370 1.00 35.81 257 LEU A C 1
ATOM 1980 O O . LEU A 1 257 ? -10.644 16.796 46.386 1.00 35.81 257 LEU A O 1
ATOM 1984 N N . ILE A 1 258 ? -8.962 15.581 47.302 1.00 43.94 258 ILE A N 1
ATOM 1985 C CA . ILE A 1 258 ? -8.370 16.601 48.183 1.00 43.94 258 ILE A CA 1
ATOM 1986 C C . ILE A 1 258 ? -7.087 17.084 47.513 1.00 43.94 258 ILE A C 1
ATOM 1988 O O . ILE A 1 258 ? -6.332 16.206 47.035 1.00 43.94 258 ILE A O 1
#

pLDDT: mean 90.01, std 16.34, range [33.31, 98.69]

Organism: Guillardia theta (strain CCMP2712) (NCBI:txid905079)

Foldseek 3Di:
DVVVVVVVVVVVVVVVVLVVQLVVLVVQLVVLVVLLVVQVVVVPPLSNLVSVLSNLVSQLSNQVSVVDPLSNLVSQLSNLVSQLVNCVVVVNPLSNLVSQLSNLVSQLVNCVVVVQQLSNLVSQLSNLVSQLVNCVVVVDVVSNVVSVLSNVLSVLSNQLSVLVVQLVVLVVQLVVQVVVVPPVSNVVSVLSNVLSVLSNQLSVLVSCCSVDDPVCNVVSVVSNVVSVVVNVVSVVCPPPPPVPDPDDDDDDDDDDDD

Radius of gyration: 28.48 Å; chains: 1; bounding box: 59×43×94 Å

Sequence (258 aa):
MEQTSGLAEQARQELLTKGAEKKAARDLVAVREAELDQAELSGDIRRTAEANMKLLSAKLAVARLEGDEKKRVEARKQVWQEECDLAGIKGDKMGEATALVKVRNAELELARLEGDEKKKAEALVDVRNAELELARLEGDEKKKAEALVDVRNAELELDTKKAEALVDVRNTELELARLEGDEKKKAEANYRCTEAKLELSVATAKASLAKAGPNDVARCTREYNIASYALISHRSDGGEEKFLSGESLRQPECFVLI

Secondary structure (DSSP, 8-state):
--HHHHHHHHHHHHHHHHHHHHHHHHHHHHHHHHHHHHHHHHT-HHHHHHHHHHHHHHHHHHHHHH--HHHHHHHHHHHHHHHHHHHHHHT-HHHHHHHHHHHHHHHHHHHHHHT-HHHHHHHHHHHHHHHHHHHHHHT-HHHHHHHHHHHHHHHHHHHHHHHHHHHHHHHHHHHHHHHHT-HHHHHHHHHHHHHHHHHHHHHHHHHHHHT--TTTHHHHHHHHHHHHHHHHHHHHHSSTTSTT------PPPP----